Protein AF-A0AAJ1AGY3-F1 (afdb_monomer)

InterPro domains:
  IPR002071 Thermonuclease active site [PS01284] (48-58)
  IPR008613 Excalibur calcium-binding domain [PF05901] (146-179)
  IPR008613 Excalibur calcium-binding domain [SM00894] (144-179)
  IPR016071 Staphylococcal nuclease (SNase-like), OB-fold [PF00565] (8-103)
  IPR016071 Staphylococcal nuclease (SNase-like), OB-fold [PS50830] (1-103)
  IPR016071 Staphylococcal nuclease (SNase-like), OB-fold [SM00318] (2-103)
  IPR035437 SNase-like, OB-fold superfamily [G3DSA:2.40.50.90] (2-105)
  IPR035437 SNase-like, OB-fold superfamily [SSF50199] (4-110)

Mean predicted aligned error: 15.75 Å

Solvent-accessible surface area (backbone atoms only — not comparable to full-atom values): 11482 Å² total; per-residue (Å²): 132,88,78,87,78,91,79,58,74,42,62,45,47,45,42,53,40,44,78,90,41,82,55,10,60,58,29,53,47,55,52,40,75,73,47,64,98,54,86,67,49,72,49,73,76,50,67,48,101,85,73,30,39,26,20,47,40,29,46,98,83,44,52,49,53,56,48,36,22,44,51,18,35,31,44,73,32,70,96,64,52,86,63,71,66,51,56,56,38,40,49,53,12,48,77,67,35,26,55,47,40,60,45,95,77,66,78,55,42,72,54,51,72,72,66,50,67,69,84,68,75,77,79,78,75,77,81,90,76,88,82,80,90,77,81,90,90,71,99,77,78,71,69,97,69,77,50,55,90,73,50,92,43,37,67,58,34,44,47,39,38,71,77,57,61,41,61,77,31,26,83,87,68,83,83,58,27,30,55,93,62,54,58,71,79,127

Organism: NCBI:txid3123416

Sequence (186 aa):
MGGHKQIKVRLAEIDAPEKSQAFGQRSKQSLSDMIFGKSVRVEQRDVDRYGRVVGRVFIGGTDVNAEQVRQGMAWVYRQYLRDTTLLTVEKEAREARRGLWSDPHPVPPWEYRHGDRGKSVGVDAPLRLGREARDGESARQCGAKQYCSQMTSCEEARYYLTQCGISSLDRDGDGVPCEALCGARR

Radius of gyration: 24.18 Å; Cα contacts (8 Å, |Δi|>4): 223; chains: 1; bounding box: 60×34×71 Å

pLDDT: mean 83.85, std 18.52, range [38.16, 98.69]

Secondary structure (DSSP, 8-state):
--PPPP--EEETTEEPPPTTSTTHHHHHHHHHHHHTTS--EEEEEEE-TTSPEEEEEEETTEEHHHHHHHTTSSEE-GGG-S-THHHHHHHHHHHTT-GGGGSSSPPPHHHHHTT-----------------------TT---S--SGGG--SHHHHHHHHHTS--GGG-SSSSS---HHHH----

Nearest PDB structures (foldseek):
  6eek-assembly1_A  TM=9.044E-01  e=1.104E-08  Staphylococcus aureus
  3hej-assembly1_D  TM=8.984E-01  e=1.033E-08  Staphylococcus aureus
  5ekk-assembly1_A  TM=9.004E-01  e=4.399E-08  Staphylococcus aureus
  1f2z-assembly1_A  TM=8.729E-01  e=5.739E-07  Staphylococcus aureus
  5cv5-assembly2_B  TM=7.875E-01  e=7.958E-08  Staphylococcus aureus

Foldseek 3Di:
DDDDDDAAEDEFQKAFADCPFALNVVLVVLLCVVCPPHDKDWDFDDQDPVRHGYTFIDDPNDTSRLVCLLQVRIGGPVVRDPDCVSVVSNVNCLVVCGRQNVDPDRDHRVCVVVPCPPPPPPPPDDDDDDDDDDDDDDVPPADPDQELVVDDAQVRQLCCVPVVVNCVQPPVPPSRGPCVHRVDDD

Structure (mmCIF, N/CA/C/O backbone):
data_AF-A0AAJ1AGY3-F1
#
_entry.id   AF-A0AAJ1AGY3-F1
#
loop_
_atom_site.group_PDB
_atom_site.id
_atom_site.type_symbol
_atom_site.label_atom_id
_atom_site.label_alt_id
_atom_site.label_comp_id
_atom_site.label_asym_id
_atom_site.label_entity_id
_atom_site.label_seq_id
_atom_site.pdbx_PDB_ins_code
_atom_site.Cartn_x
_atom_site.Cartn_y
_atom_site.Cartn_z
_atom_site.occupancy
_atom_site.B_iso_or_equiv
_atom_site.auth_seq_id
_atom_site.auth_comp_id
_atom_site.auth_asym_id
_atom_site.auth_atom_id
_atom_site.pdbx_PDB_model_num
ATOM 1 N N . MET A 1 1 ? -24.723 9.371 27.977 1.00 45.19 1 MET A N 1
ATOM 2 C CA . MET A 1 1 ? -24.799 9.029 26.540 1.00 45.19 1 MET A CA 1
ATOM 3 C C . MET A 1 1 ? -23.381 9.023 25.990 1.00 45.19 1 MET A C 1
ATOM 5 O O . MET A 1 1 ? -22.761 10.077 25.957 1.00 45.19 1 MET A O 1
ATOM 9 N N . GLY A 1 2 ? -22.817 7.854 25.680 1.00 58.53 2 GLY A N 1
ATOM 10 C CA . GLY A 1 2 ? -21.476 7.771 25.093 1.00 58.53 2 GLY A CA 1
ATOM 11 C C . GLY A 1 2 ? -21.540 8.178 23.625 1.00 58.53 2 GLY A C 1
ATOM 12 O O . GLY A 1 2 ? -22.136 7.463 22.828 1.00 58.53 2 GLY A O 1
ATOM 13 N N . GLY A 1 3 ? -21.005 9.348 23.282 1.00 77.50 3 GLY A N 1
ATOM 14 C CA . GLY A 1 3 ? -20.999 9.834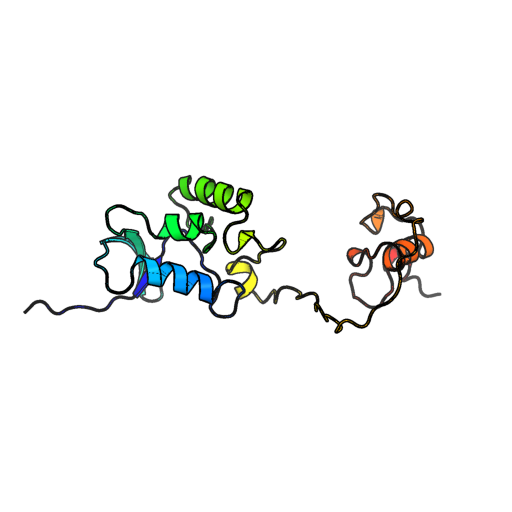 21.904 1.00 77.50 3 GLY A CA 1
ATOM 15 C C . GLY A 1 3 ? -20.116 8.969 21.004 1.00 77.50 3 GLY A C 1
ATOM 16 O O . GLY A 1 3 ? -19.025 8.556 21.397 1.00 77.50 3 GLY A O 1
ATOM 17 N N . HIS A 1 4 ? -20.569 8.715 19.779 1.00 85.56 4 HIS A N 1
ATOM 18 C CA . HIS A 1 4 ? -19.725 8.105 18.757 1.00 85.56 4 HIS A CA 1
ATOM 19 C C . HIS A 1 4 ? -18.730 9.145 18.240 1.00 85.56 4 HIS A C 1
ATOM 21 O O . HIS A 1 4 ? -19.119 10.219 17.782 1.00 85.56 4 HIS A O 1
ATOM 27 N N . LYS A 1 5 ? -17.436 8.825 18.303 1.00 91.50 5 LYS A N 1
ATOM 28 C CA . LYS A 1 5 ? -16.369 9.676 17.771 1.00 91.50 5 LYS A CA 1
ATOM 29 C C . LYS A 1 5 ? -15.902 9.128 16.430 1.00 91.50 5 LYS A C 1
ATOM 31 O O . LYS A 1 5 ? -15.450 7.989 16.348 1.00 91.50 5 LYS A O 1
ATOM 36 N N . GLN A 1 6 ? -15.953 9.958 15.393 1.00 93.88 6 GLN A N 1
ATOM 37 C CA . GLN A 1 6 ? -15.282 9.642 14.136 1.00 93.88 6 GLN A CA 1
ATOM 38 C C . GLN A 1 6 ? -13.772 9.835 14.294 1.00 93.88 6 GLN A C 1
ATOM 40 O O . GLN A 1 6 ? -13.311 10.861 14.798 1.00 93.88 6 GLN A O 1
ATOM 45 N N . ILE A 1 7 ? -13.002 8.847 13.848 1.00 94.81 7 ILE A N 1
ATOM 46 C CA . ILE A 1 7 ? -11.540 8.896 13.814 1.00 94.81 7 ILE A CA 1
ATOM 47 C C . ILE A 1 7 ? -11.045 8.540 12.415 1.00 94.81 7 ILE A C 1
ATOM 49 O O . ILE A 1 7 ? -11.683 7.776 11.692 1.00 94.81 7 ILE A O 1
ATOM 53 N N . LYS A 1 8 ? -9.889 9.087 12.034 1.00 96.81 8 LYS A N 1
ATOM 54 C CA . LYS A 1 8 ? -9.180 8.702 10.810 1.00 96.81 8 LYS A CA 1
ATOM 55 C C . LYS A 1 8 ? -8.073 7.721 11.171 1.00 96.81 8 LYS A C 1
ATOM 57 O O . LYS A 1 8 ? -7.266 8.012 12.054 1.00 96.81 8 LYS A O 1
ATOM 62 N N . VAL A 1 9 ? -8.029 6.596 10.464 1.00 97.62 9 VAL A N 1
ATOM 63 C CA . VAL A 1 9 ? -7.035 5.538 10.669 1.00 97.62 9 VAL A CA 1
ATOM 64 C C . VAL A 1 9 ? -6.173 5.402 9.414 1.00 97.62 9 VAL A C 1
ATOM 66 O O . VAL A 1 9 ? -6.698 5.270 8.311 1.00 97.62 9 VAL A O 1
ATOM 69 N N . ARG A 1 10 ? -4.851 5.442 9.581 1.00 97.56 10 ARG A N 1
ATOM 70 C CA . ARG A 1 10 ? -3.857 5.053 8.579 1.00 97.56 10 ARG A CA 1
ATOM 71 C C . ARG A 1 10 ? -3.463 3.603 8.844 1.00 97.56 10 ARG A C 1
ATOM 73 O O . ARG A 1 10 ? -3.084 3.260 9.963 1.00 97.56 10 ARG A O 1
ATOM 80 N N . LEU A 1 11 ? -3.532 2.771 7.811 1.00 97.81 11 LEU A N 1
ATOM 81 C CA . LEU A 1 11 ? -3.089 1.384 7.904 1.00 97.81 11 LEU A CA 1
ATOM 82 C C . LEU A 1 11 ? -1.573 1.357 8.146 1.00 97.81 11 LEU A C 1
ATOM 84 O O . LEU A 1 11 ? -0.800 1.957 7.401 1.00 97.81 11 LEU A O 1
ATOM 88 N N . ALA A 1 12 ? -1.163 0.731 9.245 1.00 97.56 12 ALA A N 1
ATOM 89 C CA . ALA A 1 12 ? 0.234 0.558 9.608 1.00 97.56 12 ALA A CA 1
ATOM 90 C C . ALA A 1 12 ? 0.967 -0.349 8.607 1.00 97.56 12 ALA A C 1
ATOM 92 O O . ALA A 1 12 ? 0.369 -1.267 8.047 1.00 97.56 12 ALA A O 1
ATOM 93 N N . GLU A 1 13 ? 2.270 -0.103 8.440 1.00 97.00 13 GLU A N 1
ATOM 94 C CA . GLU A 1 13 ? 3.233 -0.982 7.746 1.00 97.00 13 GLU A CA 1
ATOM 95 C C . GLU A 1 13 ? 2.994 -1.215 6.249 1.00 97.00 13 GLU A C 1
ATOM 97 O O . GLU A 1 13 ? 3.781 -1.907 5.606 1.00 97.00 13 GLU A O 1
ATOM 102 N N . ILE A 1 14 ? 1.963 -0.603 5.670 1.00 97.94 14 ILE A N 1
ATOM 103 C CA . ILE A 1 14 ? 1.660 -0.687 4.244 1.00 97.94 14 ILE A CA 1
ATOM 104 C C . ILE A 1 14 ? 1.511 0.708 3.644 1.00 97.94 14 ILE A C 1
ATOM 106 O O . ILE A 1 14 ? 1.195 1.677 4.341 1.00 97.94 14 ILE A O 1
ATOM 110 N N . ASP A 1 15 ? 1.730 0.801 2.341 1.00 97.38 15 ASP A N 1
ATOM 111 C CA . ASP A 1 15 ? 1.556 2.022 1.566 1.00 97.38 15 ASP A CA 1
ATOM 112 C C . ASP A 1 15 ? 0.748 1.694 0.309 1.00 97.38 15 ASP A C 1
ATOM 114 O O . ASP A 1 15 ? 1.162 0.900 -0.537 1.00 97.38 15 ASP A O 1
ATOM 118 N N . ALA A 1 16 ? -0.460 2.244 0.228 1.00 97.44 16 ALA A N 1
ATOM 119 C CA . ALA A 1 16 ? -1.353 2.025 -0.902 1.00 97.44 16 ALA A CA 1
ATOM 120 C C . ALA A 1 16 ? -1.047 3.031 -2.021 1.00 97.44 16 ALA A C 1
ATOM 122 O O . ALA A 1 16 ? -0.636 4.152 -1.715 1.00 97.44 16 ALA A O 1
ATOM 123 N N . PRO A 1 17 ? -1.278 2.677 -3.299 1.00 97.12 17 PRO A N 1
ATOM 124 C CA . PRO A 1 17 ? -1.152 3.630 -4.391 1.00 97.12 17 PRO A CA 1
ATOM 125 C C . PRO A 1 17 ? -2.009 4.878 -4.166 1.00 97.12 17 PRO A C 1
ATOM 127 O O . PRO A 1 17 ? -3.146 4.795 -3.690 1.00 97.12 17 PRO A O 1
ATOM 130 N N . GLU A 1 18 ? -1.467 6.037 -4.532 1.00 94.69 18 GLU A N 1
ATOM 131 C CA . GLU A 1 18 ? -2.178 7.309 -4.429 1.00 94.69 18 GLU A CA 1
ATOM 132 C C . GLU A 1 18 ? -3.442 7.306 -5.298 1.00 94.69 18 GLU A C 1
ATOM 134 O O . GLU A 1 18 ? -3.550 6.579 -6.284 1.00 94.69 18 GLU A O 1
ATOM 139 N N . LYS A 1 19 ? -4.418 8.162 -4.975 1.00 90.69 19 LYS A N 1
ATOM 140 C CA . LYS A 1 19 ? -5.725 8.191 -5.666 1.00 90.69 19 LYS A CA 1
ATOM 141 C C . LYS A 1 19 ? -5.603 8.290 -7.198 1.00 90.69 19 LYS A C 1
ATOM 143 O O . LYS A 1 19 ? -6.428 7.709 -7.906 1.00 90.69 19 LYS A O 1
ATOM 148 N N . SER A 1 20 ? -4.621 9.056 -7.672 1.00 90.50 20 SER A N 1
ATOM 149 C CA . SER A 1 20 ? -4.304 9.307 -9.084 1.00 90.50 20 SER A CA 1
ATOM 150 C C . SER A 1 20 ? -3.227 8.380 -9.656 1.00 90.50 20 SER A C 1
ATOM 152 O O . SER A 1 20 ? -2.917 8.470 -10.840 1.00 90.50 20 SER A O 1
ATOM 154 N N . GLN A 1 21 ? -2.641 7.510 -8.836 1.00 92.06 21 GLN A N 1
ATOM 155 C CA . GLN A 1 21 ? -1.678 6.507 -9.267 1.00 92.06 21 GLN A CA 1
ATOM 156 C C . GLN A 1 21 ? -2.412 5.292 -9.843 1.00 92.06 21 GLN A C 1
ATOM 158 O O . GLN A 1 21 ? -3.560 5.000 -9.483 1.00 92.06 21 GLN A O 1
ATOM 163 N N . ALA A 1 22 ? -1.734 4.550 -10.722 1.00 90.88 22 ALA A N 1
ATOM 164 C CA . ALA A 1 22 ? -2.199 3.238 -11.152 1.00 90.88 22 ALA A CA 1
ATOM 165 C C . ALA A 1 22 ? -2.575 2.382 -9.928 1.00 90.88 22 ALA A C 1
ATOM 167 O O . ALA A 1 22 ? -1.909 2.419 -8.896 1.00 90.88 22 ALA A O 1
ATOM 168 N N . PHE A 1 23 ? -3.682 1.643 -10.034 1.00 96.06 23 PHE A N 1
ATOM 169 C CA . PHE A 1 23 ? -4.278 0.861 -8.943 1.00 96.06 23 PHE A CA 1
ATOM 170 C C . PHE A 1 23 ? -4.802 1.646 -7.726 1.00 96.06 23 PHE A C 1
ATOM 172 O O . PHE A 1 23 ? -5.415 1.025 -6.861 1.00 96.06 23 PHE A O 1
ATOM 179 N N . GLY A 1 24 ? -4.715 2.981 -7.676 1.00 96.44 24 GLY A N 1
ATOM 180 C CA . GLY A 1 24 ? -5.244 3.783 -6.561 1.00 96.44 24 GLY A CA 1
ATOM 181 C C . GLY A 1 24 ? -6.735 3.566 -6.294 1.00 96.44 24 GLY A C 1
ATOM 182 O O . GLY A 1 24 ? -7.148 3.279 -5.169 1.00 96.44 24 GLY A O 1
ATOM 183 N N . GLN A 1 25 ? -7.566 3.618 -7.344 1.00 96.94 25 GLN A N 1
ATOM 184 C CA . GLN A 1 25 ? -9.004 3.341 -7.205 1.00 96.94 25 GLN A CA 1
ATOM 185 C C . GLN A 1 25 ? -9.290 1.879 -6.843 1.00 96.94 25 GLN A C 1
ATOM 187 O O . GLN A 1 25 ? -10.143 1.619 -5.998 1.00 96.94 25 GLN A O 1
ATOM 192 N N . ARG A 1 26 ? -8.559 0.926 -7.435 1.00 97.50 26 ARG A N 1
ATOM 193 C CA . ARG A 1 26 ? -8.736 -0.510 -7.154 1.00 97.50 26 ARG A CA 1
ATOM 194 C C . ARG A 1 26 ? -8.356 -0.854 -5.716 1.00 97.50 26 ARG A C 1
ATOM 196 O O . ARG A 1 26 ? -9.077 -1.603 -5.068 1.00 97.50 26 ARG A O 1
ATOM 203 N N . SER A 1 27 ? -7.289 -0.249 -5.198 1.00 98.19 27 SER A N 1
ATOM 204 C CA . SER A 1 27 ? -6.854 -0.418 -3.812 1.00 98.19 27 SER A CA 1
ATOM 205 C C . SER A 1 27 ? -7.899 0.086 -2.821 1.00 98.19 27 SER A C 1
ATOM 207 O O . SER A 1 27 ? -8.234 -0.610 -1.860 1.00 98.19 27 SER A O 1
ATOM 209 N N . LYS A 1 28 ? -8.484 1.259 -3.100 1.00 97.69 28 LYS A N 1
ATOM 210 C CA . LYS A 1 28 ? -9.609 1.795 -2.327 1.00 97.69 28 LYS A CA 1
ATOM 211 C C . LYS A 1 28 ? -10.826 0.870 -2.382 1.00 97.69 28 LYS A C 1
ATOM 213 O O . LYS A 1 28 ? -11.440 0.637 -1.343 1.00 97.69 28 LYS A O 1
ATOM 218 N N . GLN A 1 29 ? -11.184 0.381 -3.570 1.00 98.12 29 GLN A N 1
ATOM 219 C CA . GLN A 1 29 ? -12.338 -0.499 -3.752 1.00 98.12 29 GLN A CA 1
ATOM 220 C C . GLN A 1 29 ? -12.167 -1.799 -2.961 1.00 98.12 29 GLN A C 1
ATOM 222 O O . GLN A 1 29 ? -13.038 -2.126 -2.167 1.00 98.12 29 GLN A O 1
ATOM 227 N N . SER A 1 30 ? -11.004 -2.446 -3.077 1.00 98.44 30 SER A N 1
ATOM 228 C CA . SER A 1 30 ? -10.641 -3.642 -2.305 1.00 98.44 30 SER A CA 1
ATOM 229 C C . SER A 1 30 ? -10.837 -3.443 -0.800 1.00 98.44 30 SER A C 1
ATOM 231 O O . SER A 1 30 ? -11.516 -4.230 -0.139 1.00 98.44 30 SER A O 1
ATOM 233 N N . LEU A 1 31 ? -10.320 -2.337 -0.251 1.00 98.44 31 LEU A N 1
ATOM 234 C CA . LEU A 1 31 ? -10.506 -2.022 1.163 1.00 98.44 31 LEU A CA 1
ATOM 235 C C . LEU A 1 31 ? -11.990 -1.817 1.502 1.00 98.44 31 LEU A C 1
ATOM 237 O O . LEU A 1 31 ? -12.476 -2.330 2.508 1.00 98.44 31 LEU A O 1
ATOM 241 N N . SER A 1 32 ? -12.718 -1.080 0.663 1.00 98.06 32 SER A N 1
ATOM 242 C CA . SER A 1 32 ? -14.145 -0.821 0.856 1.00 98.06 32 SER A CA 1
ATOM 243 C C . SER A 1 32 ? -14.959 -2.116 0.870 1.00 98.06 32 SER A C 1
ATOM 245 O O . SER A 1 32 ? -15.742 -2.325 1.791 1.00 98.06 32 SER A O 1
ATOM 247 N N . ASP A 1 33 ? -14.741 -3.016 -0.085 1.00 97.88 33 ASP A N 1
ATOM 248 C CA . ASP A 1 33 ? -15.462 -4.292 -0.181 1.00 97.88 33 ASP A CA 1
ATOM 249 C C . ASP A 1 33 ? -15.226 -5.169 1.059 1.00 97.88 33 ASP A C 1
ATOM 251 O O . ASP A 1 33 ? -16.130 -5.848 1.570 1.00 97.88 33 ASP A O 1
ATOM 255 N N . MET A 1 34 ? -14.010 -5.104 1.607 1.00 97.44 34 MET A N 1
ATOM 256 C CA . MET A 1 34 ? -13.659 -5.838 2.813 1.00 97.44 34 MET A CA 1
ATOM 257 C C . MET A 1 34 ? -14.332 -5.296 4.068 1.00 97.44 34 MET A C 1
ATOM 259 O O . MET A 1 34 ? -14.839 -6.107 4.843 1.00 97.44 34 MET A O 1
ATOM 263 N N . ILE A 1 35 ? -14.348 -3.977 4.298 1.00 98.06 35 ILE A N 1
ATOM 264 C CA . ILE A 1 35 ? -14.676 -3.428 5.630 1.00 98.06 35 ILE A CA 1
ATOM 265 C C . ILE A 1 35 ? -15.750 -2.335 5.668 1.00 98.06 35 ILE A C 1
ATOM 267 O O . ILE A 1 35 ? -16.159 -1.937 6.760 1.00 98.06 35 ILE A O 1
ATOM 271 N N . PHE A 1 36 ? -16.234 -1.835 4.531 1.00 97.50 36 PHE A N 1
ATOM 272 C CA . PHE A 1 36 ? -17.247 -0.779 4.528 1.00 97.50 36 PHE A CA 1
ATOM 273 C C . PHE A 1 36 ? -18.556 -1.264 5.160 1.00 97.50 36 PHE A C 1
ATOM 275 O O . PHE A 1 36 ? -19.067 -2.331 4.825 1.00 97.50 36 PHE A O 1
ATOM 282 N N . GLY A 1 37 ? -19.090 -0.477 6.100 1.00 96.38 37 GLY A N 1
ATOM 283 C CA . GLY A 1 37 ? -20.314 -0.813 6.834 1.00 96.38 37 GLY A CA 1
ATOM 284 C C . GLY A 1 37 ? -20.170 -1.967 7.834 1.00 96.38 37 GLY A C 1
ATOM 285 O O . GLY A 1 37 ? -21.178 -2.420 8.368 1.00 96.38 37 GLY A O 1
ATOM 286 N N . LYS A 1 38 ? -18.948 -2.448 8.100 1.00 96.88 38 LYS A N 1
ATOM 287 C CA . LYS A 1 38 ? -18.693 -3.578 9.004 1.00 96.88 38 LYS A CA 1
ATOM 288 C C . LYS A 1 38 ? -17.998 -3.126 10.288 1.00 96.88 38 LYS A C 1
ATOM 290 O O . LYS A 1 38 ? -17.247 -2.151 10.306 1.00 96.88 38 LYS A O 1
ATOM 295 N N . SER A 1 39 ? -18.220 -3.876 11.363 1.00 96.75 39 SER A N 1
ATOM 296 C CA . SER A 1 39 ? -17.509 -3.685 12.628 1.00 96.75 39 SER A CA 1
ATOM 297 C C . SER A 1 39 ? -16.090 -4.235 12.521 1.00 96.75 39 SER A C 1
ATOM 299 O O . SER A 1 39 ? -15.892 -5.416 12.234 1.00 96.75 39 SER A O 1
ATOM 301 N N . VAL A 1 40 ? -15.104 -3.380 12.781 1.00 97.81 40 VAL A N 1
ATOM 302 C CA . VAL A 1 40 ? -13.681 -3.729 12.743 1.00 97.81 40 VAL A CA 1
ATOM 303 C C . VAL A 1 40 ? -13.019 -3.461 14.086 1.00 97.81 40 VAL A C 1
ATOM 305 O O . VAL A 1 40 ? -13.441 -2.589 14.846 1.00 97.81 40 VAL A O 1
ATOM 308 N N . ARG A 1 41 ? -11.941 -4.191 14.362 1.00 97.94 41 ARG A N 1
ATOM 309 C CA . ARG A 1 41 ? -11.053 -3.950 15.498 1.00 97.94 41 ARG A CA 1
ATOM 310 C C . ARG A 1 41 ? -9.799 -3.248 14.997 1.00 97.94 41 ARG A C 1
ATOM 312 O O . ARG A 1 41 ? -9.155 -3.731 14.072 1.00 97.94 41 ARG A O 1
ATOM 319 N N . VAL A 1 42 ? -9.450 -2.122 15.609 1.00 97.69 42 VAL A N 1
ATOM 320 C CA . VAL A 1 42 ? -8.226 -1.379 15.285 1.00 97.69 42 VAL A CA 1
ATOM 321 C C . VAL A 1 42 ? -7.219 -1.590 16.406 1.00 97.69 42 VAL A C 1
ATOM 323 O O . VAL A 1 42 ? -7.461 -1.198 17.544 1.00 97.69 42 VAL A O 1
ATOM 326 N N . GLU A 1 43 ? -6.081 -2.193 16.086 1.00 96.56 43 GLU A N 1
ATOM 327 C CA . GLU A 1 43 ? -4.916 -2.215 16.964 1.00 96.56 43 GLU A CA 1
ATOM 328 C C . GLU A 1 43 ? -4.076 -0.970 16.707 1.00 96.56 43 GLU A C 1
ATOM 330 O O . GLU A 1 43 ? -3.295 -0.907 15.751 1.00 96.56 43 GLU A O 1
ATOM 335 N N . GLN A 1 44 ? -4.255 0.037 17.556 1.00 96.56 44 GLN A N 1
ATOM 336 C CA .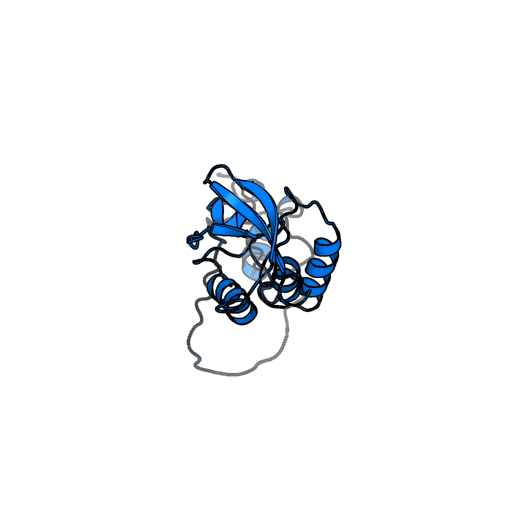 GLN A 1 44 ? -3.461 1.253 17.498 1.00 96.56 44 GLN A CA 1
ATOM 337 C C . GLN A 1 44 ? -1.992 0.956 17.820 1.00 96.56 44 GLN A C 1
ATOM 339 O O . GLN A 1 44 ? -1.668 0.316 18.818 1.00 96.56 44 GLN A O 1
ATOM 344 N N . ARG A 1 45 ? -1.102 1.450 16.961 1.00 94.69 45 ARG A N 1
ATOM 345 C CA . ARG A 1 45 ? 0.354 1.363 17.113 1.00 94.69 45 ARG A CA 1
ATOM 346 C C . ARG A 1 45 ? 0.980 2.720 17.395 1.00 94.69 45 ARG A C 1
ATOM 348 O O . ARG A 1 45 ? 1.991 2.771 18.086 1.00 94.69 45 ARG A O 1
ATOM 355 N N . ASP A 1 46 ? 0.397 3.779 16.839 1.00 95.06 46 ASP A N 1
ATOM 356 C CA . ASP A 1 46 ? 0.886 5.147 16.981 1.00 95.06 46 ASP A CA 1
ATOM 357 C C . ASP A 1 46 ? -0.221 6.173 16.665 1.00 95.06 46 ASP A C 1
ATOM 359 O O . ASP A 1 46 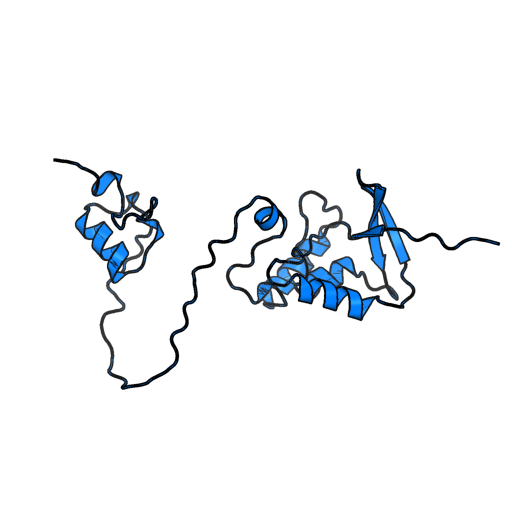? -1.340 5.815 16.270 1.00 95.06 46 ASP A O 1
ATOM 363 N N . VAL A 1 47 ? 0.099 7.456 16.805 1.00 96.25 47 VAL A N 1
ATOM 364 C CA . VAL A 1 47 ? -0.642 8.586 16.238 1.00 96.25 47 VAL A CA 1
ATOM 365 C C . VAL A 1 47 ? 0.340 9.418 15.425 1.00 96.25 47 VAL A C 1
ATOM 367 O O . VAL A 1 47 ? 1.352 9.875 15.944 1.00 96.25 47 VAL A O 1
ATOM 370 N N . ASP A 1 48 ? 0.055 9.624 14.141 1.00 93.88 48 ASP A N 1
ATOM 371 C CA . ASP A 1 48 ? 0.954 10.421 13.310 1.00 93.88 48 ASP A CA 1
ATOM 372 C C . ASP A 1 48 ? 0.852 11.926 13.612 1.00 93.88 48 ASP A C 1
ATOM 374 O O . ASP A 1 48 ? -0.073 12.404 14.271 1.00 93.88 48 ASP A O 1
ATOM 378 N N . ARG A 1 49 ? 1.790 12.708 13.064 1.00 94.38 49 ARG A N 1
ATOM 379 C CA . ARG A 1 49 ? 1.828 14.173 13.229 1.00 94.38 49 ARG A CA 1
ATOM 380 C C . ARG A 1 49 ? 0.568 14.907 12.748 1.00 94.38 49 ARG A C 1
ATOM 382 O O . ARG A 1 49 ? 0.401 16.082 13.050 1.00 94.38 49 ARG A O 1
ATOM 389 N N . TYR A 1 50 ? -0.282 14.247 11.961 1.00 93.06 50 TYR A N 1
ATOM 390 C CA . TYR A 1 50 ? -1.541 14.790 11.454 1.00 93.06 50 TYR A CA 1
ATOM 391 C C . TYR A 1 50 ? -2.739 14.397 12.334 1.00 93.06 50 TYR A C 1
ATOM 393 O O . TYR A 1 50 ? -3.884 14.661 11.966 1.00 93.06 50 TYR A O 1
ATOM 401 N N . GLY A 1 51 ? -2.496 13.742 13.473 1.00 94.00 51 GLY A N 1
ATOM 402 C CA . GLY A 1 51 ? -3.523 13.304 14.412 1.00 94.00 51 GLY A CA 1
ATOM 403 C C . GLY A 1 51 ? -4.298 12.065 13.958 1.00 94.00 51 GLY A C 1
ATOM 404 O O . GLY A 1 51 ? -5.368 11.787 14.502 1.00 94.00 51 GLY A O 1
ATOM 405 N N . ARG A 1 52 ? -3.810 11.319 12.956 1.00 97.44 52 ARG A N 1
ATOM 406 C CA . ARG A 1 52 ? -4.442 10.061 12.527 1.00 97.44 52 ARG A CA 1
ATOM 407 C C . ARG A 1 52 ? -3.921 8.917 13.377 1.00 97.44 52 ARG A C 1
ATOM 409 O O . ARG A 1 52 ? -2.719 8.801 13.605 1.00 97.44 52 ARG A O 1
ATOM 416 N N . VAL A 1 53 ? -4.819 8.024 13.771 1.00 97.69 53 VAL A N 1
ATOM 417 C CA . VAL A 1 53 ? -4.428 6.753 14.384 1.00 97.69 53 VAL A CA 1
ATOM 418 C C . VAL A 1 53 ? -3.673 5.937 13.339 1.00 97.69 53 VAL A C 1
ATOM 420 O O . VAL A 1 53 ? -4.172 5.760 12.233 1.00 97.69 53 VAL A O 1
ATOM 423 N N . VAL A 1 54 ? -2.491 5.426 13.669 1.00 97.81 54 VAL A N 1
ATOM 424 C CA . VAL A 1 54 ? -1.764 4.465 12.830 1.00 97.81 54 VAL A CA 1
ATOM 425 C C . VAL A 1 54 ? -1.948 3.089 13.448 1.00 97.81 54 VAL A C 1
ATOM 427 O O . VAL A 1 54 ? -1.632 2.899 14.623 1.00 97.81 54 VAL A O 1
ATOM 430 N N . GLY A 1 55 ? -2.474 2.126 12.694 1.00 97.25 55 GLY A N 1
ATOM 431 C CA . GLY A 1 55 ? -2.800 0.824 13.274 1.00 97.25 55 GLY A CA 1
ATOM 432 C C . GLY A 1 55 ? -3.058 -0.294 12.276 1.00 97.25 55 GLY A C 1
ATOM 433 O O . GLY A 1 55 ? -3.185 -0.069 11.070 1.00 97.25 55 GLY A O 1
ATOM 434 N N . ARG A 1 56 ? -3.137 -1.514 12.807 1.00 97.38 56 ARG A N 1
ATOM 435 C CA . ARG A 1 56 ? -3.620 -2.680 12.062 1.00 97.38 56 ARG A CA 1
ATOM 436 C C . ARG A 1 56 ? -5.118 -2.822 12.238 1.00 97.38 56 ARG A C 1
ATOM 438 O O . ARG A 1 56 ? -5.630 -2.665 13.346 1.00 97.38 56 ARG A O 1
ATOM 445 N N . VAL A 1 57 ? -5.814 -3.091 11.144 1.00 98.19 57 VAL A N 1
ATOM 446 C CA . VAL A 1 57 ? -7.267 -3.250 11.145 1.00 98.19 57 VAL A CA 1
ATOM 447 C C . VAL A 1 57 ? -7.596 -4.721 10.965 1.00 98.19 57 VAL A C 1
ATOM 449 O O . VAL A 1 57 ? -7.049 -5.381 10.089 1.00 98.19 57 VAL A O 1
ATOM 452 N N . PHE A 1 58 ? -8.509 -5.222 11.789 1.00 98.31 58 PHE A N 1
ATOM 453 C CA . PHE A 1 58 ? -8.959 -6.603 11.757 1.00 98.31 58 PHE A CA 1
ATOM 454 C C . PHE A 1 58 ? -10.467 -6.686 11.576 1.00 98.31 58 PHE A C 1
ATOM 456 O O . PHE A 1 58 ? -11.221 -5.960 12.230 1.00 98.31 58 PHE A O 1
ATOM 463 N N . ILE A 1 59 ? -10.906 -7.635 10.756 1.00 97.50 59 ILE A N 1
ATOM 464 C CA . ILE A 1 59 ? -12.314 -8.001 10.607 1.00 97.50 59 ILE A CA 1
ATOM 465 C C . ILE A 1 59 ? -12.468 -9.512 10.744 1.00 97.50 59 ILE A C 1
ATOM 467 O O . ILE A 1 59 ? -11.833 -10.264 10.020 1.00 97.50 59 ILE A O 1
ATOM 471 N N . GLY A 1 60 ? -13.260 -9.975 11.717 1.00 93.00 60 GLY A N 1
ATOM 472 C CA . GLY A 1 60 ? -13.472 -11.416 11.930 1.00 93.00 60 GLY A CA 1
ATOM 473 C C . GLY A 1 60 ? -12.187 -12.236 12.139 1.00 93.00 60 GLY A C 1
ATOM 474 O O . GLY A 1 60 ? -12.169 -13.417 11.825 1.00 93.00 60 GLY A O 1
ATOM 475 N N . GLY A 1 61 ? -11.102 -11.614 12.620 1.00 93.81 61 GLY A N 1
ATOM 476 C CA . GLY A 1 61 ? -9.779 -12.242 12.761 1.00 93.81 61 GLY A CA 1
ATOM 477 C C . GLY A 1 61 ? -8.845 -12.060 11.557 1.00 93.81 61 GLY A C 1
ATOM 478 O O . GLY A 1 61 ? -7.640 -12.233 11.704 1.00 93.81 61 GLY A O 1
ATOM 479 N N . THR A 1 62 ? -9.356 -11.631 10.403 1.00 96.81 62 THR A N 1
ATOM 480 C CA . THR A 1 62 ? -8.549 -11.316 9.218 1.00 96.81 62 THR A CA 1
ATOM 481 C C . THR A 1 62 ? -7.823 -9.988 9.391 1.00 96.81 62 THR A C 1
ATOM 483 O O . THR A 1 62 ? -8.462 -8.969 9.652 1.00 96.81 62 THR A O 1
ATOM 486 N N . ASP A 1 63 ? -6.502 -9.989 9.206 1.00 97.94 63 ASP A N 1
ATOM 487 C CA . ASP A 1 63 ? -5.685 -8.777 9.102 1.00 97.94 63 ASP A CA 1
ATOM 488 C C . ASP A 1 63 ? -5.903 -8.110 7.737 1.00 97.94 63 ASP A C 1
ATOM 490 O O . ASP A 1 63 ? -5.478 -8.615 6.695 1.00 97.94 63 ASP A O 1
ATOM 494 N N . VAL A 1 64 ? -6.576 -6.962 7.751 1.00 98.56 64 VAL A N 1
ATOM 495 C CA . VAL A 1 64 ? -6.944 -6.198 6.554 1.00 98.56 64 VAL A CA 1
ATOM 496 C C . VAL A 1 64 ? -5.714 -5.570 5.898 1.00 98.56 64 VAL A C 1
ATOM 498 O O . VAL A 1 64 ? -5.672 -5.440 4.675 1.00 98.56 64 VAL A O 1
ATOM 501 N N . ASN A 1 65 ? -4.692 -5.205 6.679 1.00 98.38 65 ASN A N 1
ATOM 502 C CA . ASN A 1 65 ? -3.454 -4.650 6.139 1.00 98.38 65 ASN A CA 1
ATOM 503 C C . ASN A 1 65 ? -2.721 -5.729 5.332 1.00 98.38 65 ASN A C 1
ATOM 505 O O . ASN A 1 65 ? -2.330 -5.493 4.188 1.00 98.38 65 ASN A O 1
ATOM 509 N N . ALA A 1 66 ? -2.590 -6.927 5.908 1.00 98.25 66 ALA A N 1
ATOM 510 C CA . ALA A 1 66 ? -1.988 -8.068 5.228 1.00 98.25 66 ALA A CA 1
ATOM 511 C C . ALA A 1 66 ? -2.802 -8.497 4.000 1.00 98.25 66 ALA A C 1
ATOM 513 O O . ALA A 1 66 ? -2.221 -8.832 2.971 1.00 98.25 66 ALA A O 1
ATOM 514 N N . GLU A 1 67 ? -4.134 -8.452 4.072 1.00 98.56 67 GLU A N 1
ATOM 515 C CA . GLU A 1 67 ? -5.003 -8.788 2.940 1.00 98.56 67 GLU A CA 1
ATOM 516 C C . GLU A 1 67 ? -4.849 -7.801 1.771 1.00 98.56 67 GLU A C 1
ATOM 518 O O . GLU A 1 67 ? -4.720 -8.231 0.626 1.00 98.56 67 GLU A O 1
ATOM 523 N N . GLN A 1 68 ? -4.730 -6.494 2.036 1.00 98.69 68 GLN A N 1
ATOM 524 C CA . GLN A 1 68 ? -4.408 -5.515 0.988 1.00 98.69 68 GLN A CA 1
ATOM 525 C C . GLN A 1 68 ? -3.077 -5.838 0.288 1.00 98.69 68 GLN A C 1
ATOM 527 O O . GLN A 1 68 ? -2.985 -5.721 -0.933 1.00 98.69 68 GLN A O 1
ATOM 532 N N . VAL A 1 69 ? -2.049 -6.270 1.025 1.00 98.56 69 VAL A N 1
ATOM 533 C CA . VAL A 1 69 ? -0.765 -6.689 0.429 1.00 98.56 69 VAL A CA 1
ATOM 534 C C . VAL A 1 69 ? -0.932 -7.988 -0.364 1.00 98.56 69 VAL A C 1
ATOM 536 O O . VAL A 1 69 ? -0.485 -8.072 -1.507 1.00 98.56 69 VAL A O 1
ATOM 539 N N . ARG A 1 70 ? -1.637 -8.978 0.198 1.00 98.62 70 ARG A N 1
ATOM 540 C CA . ARG A 1 70 ? -1.891 -10.296 -0.412 1.00 98.62 70 ARG A CA 1
ATOM 541 C C . ARG A 1 70 ? -2.600 -10.196 -1.760 1.00 98.62 70 ARG A C 1
ATOM 543 O O . ARG A 1 70 ? -2.290 -10.966 -2.672 1.00 98.62 70 ARG A O 1
ATOM 550 N N . GLN A 1 71 ? -3.530 -9.249 -1.888 1.00 98.44 71 GLN A N 1
ATOM 551 C CA . GLN A 1 71 ? -4.261 -8.967 -3.126 1.00 98.44 71 GLN A CA 1
ATOM 552 C C . GLN A 1 71 ? -3.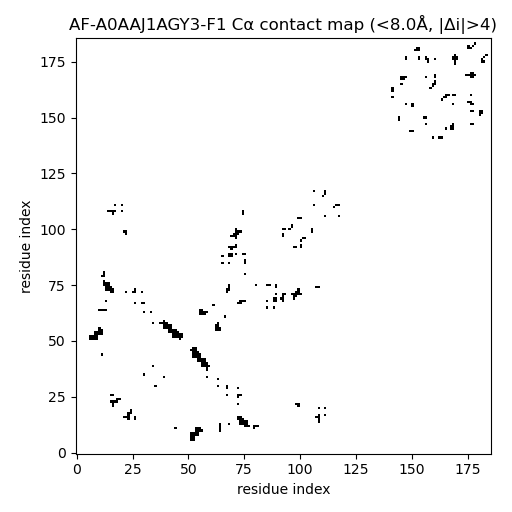474 -8.092 -4.116 1.00 98.44 71 GLN A C 1
ATOM 554 O O . GLN A 1 71 ? -3.950 -7.839 -5.223 1.00 98.44 71 GLN A O 1
ATOM 559 N N . GLY A 1 72 ? -2.279 -7.621 -3.747 1.00 98.25 72 GLY A N 1
ATOM 560 C CA . GLY A 1 72 ? -1.494 -6.691 -4.557 1.00 98.25 72 GLY A CA 1
ATOM 561 C C . GLY A 1 72 ? -2.130 -5.305 -4.647 1.00 98.25 72 GLY A C 1
ATOM 562 O O . GLY A 1 72 ? -2.099 -4.674 -5.697 1.00 98.25 72 GLY A O 1
ATOM 563 N N . MET A 1 73 ? -2.764 -4.835 -3.575 1.00 98.56 73 MET A N 1
ATOM 564 C CA . MET A 1 73 ? -3.397 -3.513 -3.492 1.00 98.56 73 MET A CA 1
ATOM 565 C C . MET A 1 73 ? -2.583 -2.511 -2.667 1.00 98.56 73 MET A C 1
ATOM 567 O O . MET A 1 73 ? -2.936 -1.333 -2.607 1.00 98.56 73 MET A O 1
ATOM 571 N N . ALA A 1 74 ? -1.499 -2.947 -2.033 1.00 98.38 74 ALA A N 1
ATOM 572 C CA . ALA A 1 74 ? -0.582 -2.091 -1.295 1.00 98.38 74 ALA A CA 1
ATOM 573 C C . ALA A 1 74 ? 0.837 -2.671 -1.304 1.00 98.38 74 ALA A C 1
ATOM 575 O O . ALA A 1 74 ? 1.026 -3.880 -1.439 1.00 98.38 74 ALA A O 1
ATOM 576 N N . TRP A 1 75 ? 1.813 -1.789 -1.127 1.00 98.25 75 TRP A N 1
ATOM 577 C CA . TRP A 1 75 ? 3.215 -2.123 -0.906 1.00 98.25 75 TRP A CA 1
ATOM 578 C C . TRP A 1 75 ? 3.495 -2.293 0.580 1.00 98.25 75 TRP A C 1
ATOM 580 O O . TRP A 1 75 ? 2.860 -1.644 1.414 1.00 98.25 75 TRP A O 1
ATOM 590 N N . VAL A 1 76 ? 4.494 -3.106 0.920 1.00 97.94 76 VAL A N 1
ATOM 591 C CA . VAL A 1 76 ? 5.004 -3.145 2.295 1.00 97.94 76 VAL A CA 1
ATOM 592 C C . VAL A 1 76 ? 5.888 -1.932 2.537 1.00 97.94 76 VAL A C 1
ATOM 594 O O . VAL A 1 76 ? 6.882 -1.712 1.841 1.00 97.94 76 VAL A O 1
ATOM 597 N N . TYR A 1 77 ? 5.558 -1.149 3.561 1.00 95.19 77 TYR A N 1
ATOM 598 C CA . TYR A 1 77 ? 6.304 0.053 3.891 1.00 95.19 77 TYR A CA 1
ATOM 599 C C . TYR A 1 77 ? 7.487 -0.276 4.807 1.00 95.19 77 TYR A C 1
ATOM 601 O O . TYR A 1 77 ? 7.427 -0.119 6.027 1.00 95.19 77 TYR A O 1
ATOM 609 N N . ARG A 1 78 ? 8.585 -0.727 4.188 1.00 92.56 78 ARG A N 1
ATOM 610 C CA . ARG A 1 78 ? 9.785 -1.258 4.864 1.00 92.56 78 ARG A CA 1
ATOM 611 C C . ARG A 1 78 ? 10.347 -0.348 5.959 1.00 92.56 78 ARG A C 1
ATOM 613 O O . ARG A 1 78 ? 10.754 -0.855 6.995 1.00 92.56 78 ARG A O 1
ATOM 620 N N . GLN A 1 79 ? 10.311 0.975 5.770 1.00 89.19 79 GLN A N 1
ATOM 621 C CA . GLN A 1 79 ? 10.804 1.951 6.754 1.00 89.19 79 GLN A CA 1
ATOM 622 C C . GLN A 1 79 ? 10.080 1.873 8.111 1.00 89.19 79 GLN A C 1
ATOM 624 O O . GLN A 1 79 ? 10.662 2.215 9.136 1.00 89.19 79 GLN A O 1
ATOM 629 N N . TYR A 1 80 ? 8.821 1.431 8.126 1.00 89.19 80 TYR A N 1
ATOM 630 C CA . TYR A 1 80 ? 7.983 1.379 9.327 1.00 89.19 80 TYR A CA 1
ATOM 631 C C . TYR A 1 80 ? 7.584 -0.047 9.716 1.00 89.19 80 TYR A C 1
ATOM 633 O O . TYR A 1 80 ? 6.714 -0.222 10.570 1.00 89.19 80 TYR A O 1
ATOM 641 N N . LEU A 1 81 ? 8.190 -1.050 9.082 1.00 91.00 81 LEU A N 1
ATOM 642 C CA . LEU A 1 81 ? 7.857 -2.452 9.274 1.00 91.00 81 LEU A CA 1
ATOM 643 C C . LEU A 1 81 ? 8.307 -2.934 10.658 1.00 91.00 81 LEU A C 1
ATOM 645 O O . LEU A 1 81 ? 9.471 -2.795 11.025 1.00 91.00 81 LEU A O 1
ATOM 649 N N . ARG A 1 82 ? 7.383 -3.524 11.414 1.00 89.94 82 ARG A N 1
ATOM 650 C CA . ARG A 1 82 ? 7.641 -4.200 12.694 1.00 89.94 82 ARG A CA 1
ATOM 651 C C . ARG A 1 82 ? 7.455 -5.709 12.574 1.00 89.94 82 ARG A C 1
ATOM 653 O O . ARG A 1 82 ? 8.129 -6.460 13.267 1.00 89.94 82 ARG A O 1
ATOM 660 N N . ASP A 1 83 ? 6.560 -6.142 11.695 1.00 84.44 83 ASP A N 1
ATOM 661 C CA . ASP A 1 83 ? 6.262 -7.544 11.427 1.00 84.44 83 ASP A CA 1
ATOM 662 C C . ASP A 1 83 ? 6.724 -7.929 10.017 1.00 84.44 83 ASP A C 1
ATOM 664 O O . ASP A 1 83 ? 6.173 -7.511 8.997 1.00 84.44 83 ASP A O 1
ATOM 668 N N . THR A 1 84 ? 7.758 -8.762 9.973 1.00 92.12 84 THR A N 1
ATOM 669 C CA . THR A 1 84 ? 8.406 -9.198 8.737 1.00 92.12 84 THR A CA 1
ATOM 670 C C . THR A 1 84 ? 7.569 -10.175 7.918 1.00 92.12 84 THR A C 1
ATOM 672 O O . THR A 1 84 ? 7.880 -10.372 6.743 1.00 92.12 84 THR A O 1
ATOM 675 N N . THR A 1 85 ? 6.483 -10.742 8.461 1.00 93.56 85 THR A N 1
ATOM 676 C CA . THR A 1 85 ? 5.623 -11.680 7.718 1.00 93.56 85 THR A CA 1
ATOM 677 C C . THR A 1 85 ? 4.969 -11.028 6.500 1.00 93.56 85 THR A C 1
ATOM 679 O O . THR A 1 85 ? 4.771 -11.691 5.480 1.00 93.56 85 THR A O 1
ATOM 682 N N . LEU A 1 86 ? 4.733 -9.710 6.540 1.00 94.88 86 LEU A N 1
ATOM 683 C CA . LEU A 1 86 ? 4.217 -8.955 5.397 1.00 94.88 86 LEU A CA 1
ATOM 684 C C . LEU A 1 86 ? 5.144 -9.018 4.175 1.00 94.88 86 LEU A C 1
ATOM 686 O O . LEU A 1 86 ? 4.655 -8.949 3.051 1.00 94.88 86 LEU A O 1
ATOM 690 N N . LEU A 1 87 ? 6.458 -9.194 4.361 1.00 96.94 87 LEU A N 1
ATOM 691 C CA . LEU A 1 87 ? 7.401 -9.349 3.246 1.00 96.94 87 LEU A CA 1
ATOM 692 C C . LEU A 1 87 ? 7.163 -10.651 2.482 1.00 96.94 87 LEU A C 1
ATOM 694 O O . LEU A 1 87 ? 7.252 -10.663 1.256 1.00 96.94 87 LEU A O 1
ATOM 698 N N . THR A 1 88 ? 6.836 -11.733 3.191 1.00 97.25 88 THR A N 1
ATOM 699 C CA . THR A 1 88 ? 6.466 -13.009 2.567 1.00 97.25 88 THR A CA 1
ATOM 700 C C . THR A 1 88 ? 5.159 -12.860 1.798 1.00 97.25 88 THR A C 1
ATOM 702 O O . THR A 1 88 ? 5.086 -13.253 0.639 1.00 97.25 88 THR A O 1
ATOM 705 N N . VAL A 1 89 ? 4.163 -12.196 2.392 1.00 98.06 89 VAL A N 1
ATOM 706 C CA . VAL A 1 89 ? 2.878 -11.924 1.729 1.00 98.06 89 VAL A CA 1
ATOM 707 C C . VAL A 1 89 ? 3.065 -11.074 0.465 1.00 98.06 89 VAL A C 1
ATOM 709 O O . VAL A 1 89 ? 2.467 -11.360 -0.571 1.00 98.06 89 VAL A O 1
ATOM 712 N N . GLU A 1 90 ? 3.919 -10.048 0.519 1.00 98.06 90 GLU A N 1
ATOM 713 C CA . GLU A 1 90 ? 4.259 -9.219 -0.643 1.00 98.06 90 GLU A CA 1
ATOM 714 C C . GLU A 1 90 ? 4.947 -10.039 -1.734 1.00 98.06 90 GLU A C 1
ATOM 716 O O . GLU A 1 90 ? 4.592 -9.926 -2.908 1.00 98.06 90 GLU A O 1
ATOM 721 N N . LYS A 1 91 ? 5.910 -10.884 -1.351 1.00 98.00 91 LYS A N 1
ATOM 722 C CA . LYS A 1 91 ? 6.616 -11.774 -2.274 1.00 98.00 91 LYS A CA 1
ATOM 723 C C . LYS A 1 91 ? 5.640 -12.707 -2.995 1.00 98.00 91 LYS A C 1
ATOM 725 O O . LYS A 1 91 ? 5.667 -12.767 -4.220 1.00 98.00 91 LYS A O 1
ATOM 730 N N . GLU A 1 92 ? 4.746 -13.368 -2.266 1.00 97.88 92 GLU A N 1
ATOM 731 C CA . GLU A 1 92 ? 3.732 -14.254 -2.851 1.00 97.88 92 GLU A CA 1
ATOM 732 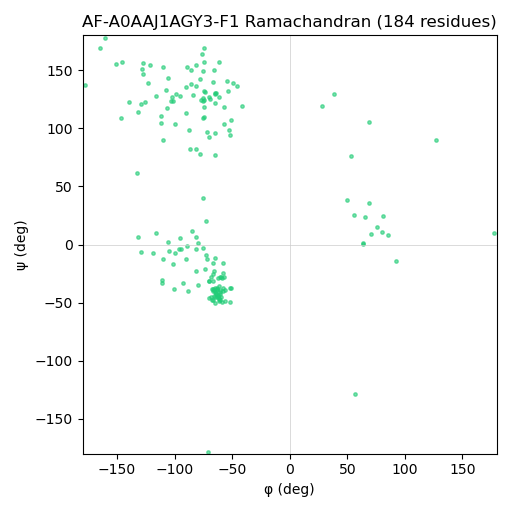C C . GLU A 1 92 ? 2.793 -13.504 -3.807 1.00 97.88 92 GLU A C 1
ATOM 734 O O . GLU A 1 92 ? 2.452 -14.005 -4.878 1.00 97.88 92 GLU A O 1
ATOM 739 N N . ALA A 1 93 ? 2.381 -12.282 -3.452 1.00 98.19 93 ALA A N 1
ATOM 740 C CA . ALA A 1 93 ? 1.540 -11.456 -4.315 1.00 98.19 93 ALA A CA 1
ATOM 741 C C . ALA A 1 93 ? 2.260 -11.057 -5.616 1.00 98.19 93 ALA A C 1
ATOM 743 O O . ALA A 1 93 ? 1.629 -11.050 -6.678 1.00 98.19 93 ALA A O 1
ATOM 744 N N . ARG A 1 94 ? 3.569 -10.770 -5.540 1.00 96.62 94 ARG A N 1
ATOM 745 C CA . ARG A 1 94 ? 4.434 -10.479 -6.696 1.00 96.62 94 ARG A CA 1
ATOM 746 C C . ARG A 1 94 ? 4.585 -11.685 -7.613 1.00 96.62 94 ARG A C 1
ATOM 748 O O . ARG A 1 94 ? 4.357 -11.566 -8.813 1.00 96.62 94 ARG A O 1
ATOM 755 N N . GLU A 1 95 ? 4.924 -12.843 -7.053 1.00 97.19 95 GLU A N 1
ATOM 756 C CA . GLU A 1 95 ? 5.092 -14.094 -7.805 1.00 97.19 95 GLU A CA 1
ATOM 757 C C . GLU A 1 95 ? 3.792 -14.506 -8.505 1.00 97.19 95 GLU A C 1
ATOM 759 O O . GLU A 1 95 ? 3.805 -14.909 -9.668 1.00 97.19 95 GLU A O 1
ATOM 764 N N . ALA A 1 96 ? 2.653 -14.310 -7.838 1.00 97.38 96 ALA A N 1
ATOM 765 C CA . ALA A 1 96 ? 1.332 -14.565 -8.401 1.00 97.38 96 ALA A CA 1
ATOM 766 C C . ALA A 1 96 ? 0.810 -13.445 -9.325 1.00 97.38 96 ALA A C 1
ATOM 768 O O . ALA A 1 96 ? -0.320 -13.548 -9.806 1.00 97.38 96 ALA A O 1
ATOM 769 N N . ARG A 1 97 ? 1.584 -12.371 -9.558 1.00 96.44 97 ARG A N 1
ATOM 770 C CA . ARG A 1 97 ? 1.205 -11.201 -10.378 1.00 96.44 97 ARG A CA 1
ATOM 771 C C . ARG A 1 97 ? -0.168 -10.622 -10.015 1.00 96.44 97 ARG A C 1
ATOM 773 O O . ARG A 1 97 ? -0.955 -10.237 -10.882 1.00 96.44 97 ARG A O 1
ATOM 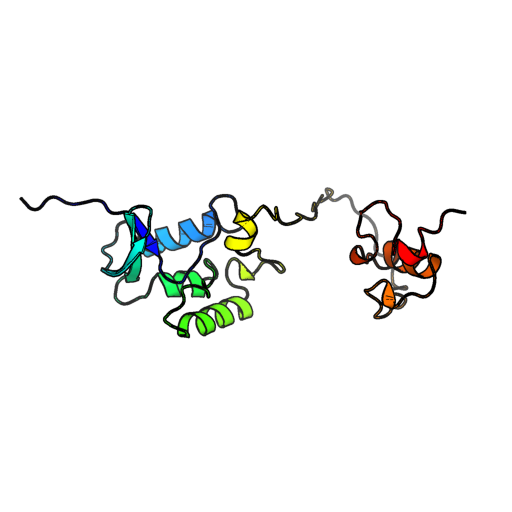780 N N . ARG A 1 98 ? -0.491 -10.591 -8.719 1.00 98.06 98 ARG A N 1
ATOM 781 C CA . ARG A 1 98 ? -1.787 -10.103 -8.229 1.00 98.06 98 ARG A CA 1
ATOM 782 C C . ARG A 1 98 ? -1.826 -8.585 -8.219 1.00 98.06 98 ARG A C 1
ATOM 784 O O . ARG A 1 98 ? -0.861 -7.937 -7.824 1.00 98.06 98 ARG A O 1
ATOM 791 N N . GLY A 1 99 ? -2.979 -8.020 -8.560 1.00 97.56 99 GLY A N 1
ATOM 792 C CA . GLY A 1 99 ? -3.209 -6.590 -8.396 1.00 97.56 99 GLY A CA 1
ATOM 793 C C . GLY A 1 99 ? -2.172 -5.750 -9.130 1.00 97.56 99 GLY A C 1
ATOM 794 O O . GLY A 1 99 ? -1.922 -5.979 -10.307 1.00 97.56 99 GLY A O 1
ATOM 795 N N . LEU A 1 100 ? -1.564 -4.797 -8.427 1.00 97.06 100 LEU A N 1
ATOM 796 C CA . LEU A 1 100 ? -0.540 -3.909 -8.970 1.00 97.06 100 LEU A CA 1
ATOM 797 C C . LEU A 1 100 ? 0.674 -4.664 -9.527 1.00 97.06 100 LEU A C 1
ATOM 799 O O . LEU A 1 100 ? 1.325 -4.166 -10.434 1.00 97.06 100 LEU A O 1
ATOM 803 N N . TRP A 1 101 ? 0.936 -5.890 -9.063 1.00 96.94 101 TRP A N 1
ATOM 804 C CA . TRP A 1 101 ? 2.026 -6.735 -9.559 1.00 96.94 101 TRP A CA 1
ATOM 805 C C . TRP A 1 101 ? 1.751 -7.374 -10.928 1.00 96.94 101 TRP A C 1
ATOM 807 O O . TRP A 1 101 ? 2.606 -8.087 -11.447 1.00 96.94 101 TRP A O 1
ATOM 817 N N . SER A 1 102 ? 0.565 -7.164 -11.516 1.00 94.44 102 SER A N 1
ATOM 818 C CA . SER A 1 102 ? 0.318 -7.524 -12.918 1.00 94.44 102 SER A CA 1
ATOM 819 C C . SER A 1 102 ? 1.008 -6.569 -13.894 1.00 94.44 102 SER A C 1
ATOM 821 O O . SER A 1 102 ? 1.191 -6.912 -15.059 1.00 94.44 102 SER A O 1
ATOM 823 N N . ASP A 1 103 ? 1.337 -5.361 -13.433 1.00 90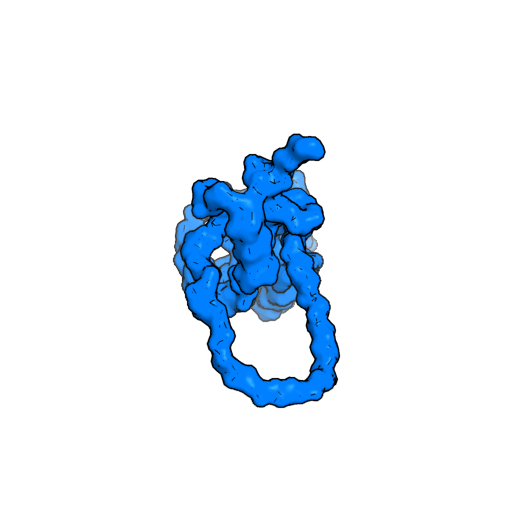.50 103 ASP A N 1
ATOM 824 C CA . ASP A 1 103 ? 2.169 -4.414 -14.167 1.00 90.50 103 ASP A CA 1
ATOM 825 C C . ASP A 1 103 ? 3.632 -4.901 -14.131 1.00 90.50 103 ASP A C 1
ATOM 827 O O . ASP A 1 103 ? 4.112 -5.260 -13.053 1.00 90.50 103 ASP A O 1
ATOM 831 N N . PRO A 1 104 ? 4.355 -4.953 -15.266 1.00 86.19 104 PRO A N 1
ATOM 832 C CA . PRO A 1 104 ? 5.782 -5.275 -15.272 1.00 86.19 104 PRO A CA 1
ATOM 833 C C . PRO A 1 104 ? 6.661 -4.223 -14.572 1.00 86.19 104 PRO A C 1
ATOM 835 O O . PRO A 1 104 ? 7.759 -4.563 -14.134 1.00 86.19 104 PRO A O 1
ATOM 838 N N . HIS A 1 105 ? 6.199 -2.974 -14.446 1.00 90.38 105 HIS A N 1
ATOM 839 C CA . HIS A 1 105 ? 6.946 -1.864 -13.845 1.00 90.38 105 HIS A CA 1
ATOM 840 C C . HIS A 1 105 ? 6.079 -1.083 -12.839 1.00 90.38 105 HIS A C 1
ATOM 842 O O . HIS A 1 105 ? 5.832 0.113 -13.019 1.00 90.38 105 HIS A O 1
ATOM 848 N N . PRO A 1 106 ? 5.597 -1.728 -11.761 1.00 92.31 106 PRO A N 1
ATOM 849 C CA . PRO A 1 106 ? 4.743 -1.060 -10.799 1.00 92.31 106 PRO A CA 1
ATOM 850 C C . PRO A 1 106 ? 5.555 -0.021 -10.025 1.00 92.31 106 PRO A C 1
ATOM 852 O O . PRO A 1 106 ? 6.565 -0.339 -9.399 1.00 92.31 106 PRO A O 1
ATOM 855 N N . VAL A 1 107 ? 5.085 1.223 -10.030 1.00 92.62 107 VAL A N 1
ATOM 856 C CA . VAL A 1 107 ? 5.708 2.314 -9.272 1.00 92.62 107 VAL A CA 1
ATOM 857 C C . VAL A 1 107 ? 5.187 2.275 -7.832 1.00 92.62 107 VAL A C 1
ATOM 859 O O . VAL A 1 107 ? 3.967 2.242 -7.644 1.00 92.62 107 VAL A O 1
ATOM 862 N N . PRO A 1 108 ? 6.044 2.285 -6.801 1.00 93.88 108 PRO A N 1
ATOM 863 C CA . PRO A 1 108 ? 5.594 2.379 -5.421 1.00 93.88 108 PRO A CA 1
ATOM 864 C C . PRO A 1 108 ? 5.117 3.796 -5.053 1.00 93.88 108 PRO A C 1
ATOM 866 O O . PRO A 1 108 ? 5.515 4.779 -5.683 1.00 93.88 108 PRO A O 1
ATOM 869 N N . PRO A 1 109 ? 4.262 3.957 -4.024 1.00 94.12 109 PRO A N 1
ATOM 870 C CA . PRO A 1 109 ? 3.645 5.254 -3.734 1.00 94.12 109 PRO A CA 1
ATOM 871 C C . PRO A 1 109 ? 4.647 6.313 -3.261 1.00 94.12 109 PRO A C 1
ATOM 873 O O . PRO A 1 109 ? 4.472 7.496 -3.548 1.00 94.12 109 PRO A O 1
ATOM 876 N N . TRP A 1 110 ? 5.719 5.917 -2.564 1.00 92.44 110 TRP A N 1
ATOM 877 C CA . TRP A 1 110 ? 6.763 6.858 -2.149 1.00 92.44 110 TRP A CA 1
ATOM 878 C C . TRP A 1 110 ? 7.497 7.470 -3.345 1.00 92.44 110 TRP A C 1
ATOM 880 O O . TRP A 1 110 ? 7.672 8.683 -3.357 1.00 92.44 110 TRP A O 1
ATOM 890 N N . GLU A 1 111 ? 7.839 6.687 -4.370 1.00 91.00 111 GLU A N 1
ATOM 891 C CA . GLU A 1 111 ? 8.441 7.203 -5.611 1.00 91.00 111 GLU A CA 1
ATOM 892 C C . GLU A 1 111 ? 7.464 8.114 -6.360 1.00 91.00 111 GLU A C 1
ATOM 894 O O . GLU A 1 111 ? 7.815 9.241 -6.707 1.00 91.00 111 GLU A O 1
ATOM 899 N N . TYR A 1 112 ? 6.198 7.697 -6.493 1.00 90.12 112 TYR A N 1
ATOM 900 C CA . TYR A 1 112 ? 5.156 8.510 -7.131 1.00 90.12 112 TYR A CA 1
ATOM 901 C C . TYR A 1 112 ? 4.995 9.895 -6.473 1.00 90.12 112 TYR A C 1
ATOM 903 O O . TYR A 1 112 ? 4.816 10.901 -7.162 1.00 90.12 112 TYR A O 1
ATOM 911 N N . ARG A 1 113 ? 5.096 9.977 -5.137 1.00 90.44 113 ARG A N 1
ATOM 912 C CA . ARG A 1 113 ? 5.004 11.244 -4.388 1.00 90.44 113 ARG A CA 1
ATOM 913 C C . ARG A 1 113 ? 6.185 12.186 -4.621 1.00 90.44 113 ARG A C 1
ATOM 915 O O . ARG A 1 113 ? 6.005 13.396 -4.505 1.00 90.44 113 ARG A O 1
ATOM 922 N N . HIS A 1 114 ? 7.368 11.668 -4.938 1.00 83.31 114 HIS A N 1
ATOM 923 C CA . HIS A 1 114 ? 8.568 12.484 -5.138 1.00 83.31 114 HIS A CA 1
ATOM 924 C C . HIS A 1 114 ? 8.663 13.118 -6.530 1.00 83.31 114 HIS A C 1
ATOM 926 O O . HIS A 1 114 ? 9.637 13.804 -6.824 1.00 83.31 114 HIS A O 1
ATOM 932 N N . GLY A 1 115 ? 7.625 12.983 -7.359 1.00 63.12 115 GLY A N 1
ATOM 933 C CA . GLY A 1 115 ? 7.581 13.660 -8.650 1.00 63.12 115 GLY A CA 1
ATOM 934 C C . GLY A 1 115 ? 8.387 12.956 -9.733 1.00 63.12 115 GLY A C 1
ATOM 935 O O . GLY A 1 115 ? 8.472 13.493 -10.840 1.00 63.12 115 GLY A O 1
ATOM 936 N N . ASP A 1 116 ? 8.842 11.725 -9.481 1.00 53.09 116 ASP A N 1
ATOM 937 C CA . ASP A 1 116 ? 8.984 10.740 -10.544 1.00 53.09 116 ASP A CA 1
ATOM 938 C C . ASP A 1 116 ? 7.569 10.450 -11.048 1.00 53.09 116 ASP A C 1
ATOM 940 O O . ASP A 1 116 ? 6.921 9.456 -10.714 1.00 53.09 116 ASP A O 1
ATOM 944 N N . ARG A 1 117 ? 7.045 11.389 -11.850 1.00 47.06 117 ARG A N 1
ATOM 945 C CA . ARG A 1 117 ? 6.028 11.082 -12.842 1.00 47.06 117 ARG A CA 1
ATOM 946 C C . ARG A 1 117 ? 6.666 9.947 -13.608 1.00 47.06 117 ARG A C 1
ATOM 948 O O . ARG A 1 117 ? 7.560 10.212 -14.411 1.00 47.06 117 ARG A O 1
ATOM 955 N N . GLY A 1 118 ? 6.292 8.709 -13.273 1.00 44.16 118 GLY A N 1
ATOM 956 C CA . GLY A 1 118 ? 6.768 7.535 -13.978 1.00 44.16 118 GLY A CA 1
ATOM 957 C C . GLY A 1 118 ? 6.734 7.912 -15.442 1.00 44.16 118 GLY A C 1
ATOM 958 O O . GLY A 1 118 ? 5.683 8.379 -15.901 1.00 44.16 118 GLY A O 1
ATOM 959 N N . LYS A 1 119 ? 7.908 7.890 -16.090 1.00 38.16 119 LYS A N 1
ATOM 960 C CA . LYS A 1 119 ? 8.028 8.095 -17.527 1.00 38.16 119 LYS A CA 1
ATOM 961 C C . LYS A 1 119 ? 7.047 7.101 -18.117 1.00 38.16 119 LYS A C 1
ATOM 963 O O . LYS A 1 119 ? 7.316 5.909 -18.214 1.00 38.16 119 LYS A O 1
ATOM 968 N N . SER A 1 120 ? 5.850 7.601 -18.370 1.00 38.59 120 SER A N 1
ATOM 969 C CA . SER A 1 120 ? 4.792 6.912 -19.053 1.00 38.59 120 SER A CA 1
ATOM 970 C C . SER A 1 120 ? 5.357 6.934 -20.444 1.00 38.59 120 SER A C 1
ATOM 972 O O . SER A 1 120 ? 5.342 7.963 -21.115 1.00 38.59 120 SER A O 1
ATOM 974 N N . VAL A 1 121 ? 6.005 5.833 -20.812 1.00 44.34 121 VAL A N 1
ATOM 975 C CA . VAL A 1 121 ? 6.206 5.517 -22.211 1.00 44.34 121 VAL A CA 1
ATOM 976 C C . VAL A 1 121 ? 4.811 5.641 -22.803 1.00 44.34 121 VAL A C 1
ATOM 978 O O . VAL A 1 121 ? 3.910 4.884 -22.433 1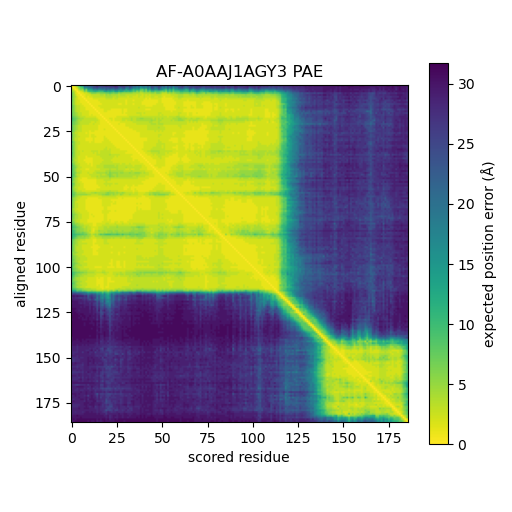.00 44.34 121 VAL A O 1
ATOM 981 N N . GLY A 1 122 ? 4.604 6.705 -23.576 1.00 38.31 122 GLY A N 1
ATOM 982 C CA . GLY A 1 122 ? 3.366 6.943 -24.285 1.00 38.31 122 GLY A CA 1
ATOM 983 C C . GLY A 1 122 ? 3.131 5.729 -25.162 1.00 38.31 122 GLY A C 1
ATOM 984 O O . GLY A 1 122 ? 3.811 5.534 -26.163 1.00 38.31 122 GLY A O 1
ATOM 985 N N . VAL A 1 123 ? 2.212 4.867 -24.745 1.00 39.28 123 VAL A N 1
ATOM 986 C CA . VAL A 1 123 ? 1.627 3.876 -25.634 1.00 39.28 123 VAL A CA 1
ATOM 987 C C . VAL A 1 123 ? 0.602 4.613 -26.482 1.00 39.28 123 VAL A C 1
ATOM 989 O O . VAL A 1 123 ? -0.599 4.557 -26.227 1.00 39.28 123 VAL A O 1
ATOM 992 N N . ASP A 1 124 ? 1.095 5.335 -27.487 1.00 40.31 124 ASP A N 1
ATOM 993 C CA . ASP A 1 124 ? 0.290 5.672 -28.651 1.00 40.31 124 ASP A CA 1
ATOM 994 C C . ASP A 1 124 ? -0.021 4.355 -29.364 1.00 40.31 124 ASP A C 1
ATOM 996 O O . ASP A 1 124 ? 0.786 3.802 -30.108 1.00 40.31 124 ASP A O 1
ATOM 1000 N N . ALA A 1 125 ? -1.190 3.799 -29.064 1.00 48.50 125 ALA A N 1
ATOM 1001 C CA . ALA A 1 125 ? -1.770 2.729 -29.850 1.00 48.50 125 ALA A CA 1
ATOM 1002 C C . ALA A 1 125 ? -2.312 3.332 -31.154 1.00 48.50 125 ALA A C 1
ATOM 1004 O O . ALA A 1 125 ? -3.256 4.126 -31.086 1.00 48.50 125 ALA A O 1
ATOM 1005 N N . PRO A 1 126 ? -1.819 2.952 -32.347 1.00 45.94 126 PRO A N 1
ATOM 1006 C CA . PRO A 1 126 ? -2.563 3.229 -33.551 1.00 45.94 126 PRO A CA 1
ATOM 1007 C C . PRO A 1 126 ? -3.650 2.168 -33.730 1.00 45.94 126 PRO A C 1
ATOM 1009 O O . PRO A 1 126 ? -3.451 0.961 -33.556 1.00 45.94 126 PRO A O 1
ATOM 1012 N N . LEU A 1 127 ? -4.827 2.668 -34.094 1.00 42.12 127 LEU A N 1
ATOM 1013 C CA . LEU A 1 127 ? -5.939 1.916 -34.652 1.00 42.12 127 LEU A CA 1
ATOM 1014 C C . LEU A 1 127 ? -5.452 0.956 -35.743 1.00 42.12 127 LEU A C 1
ATOM 1016 O O . LEU A 1 127 ? -4.652 1.304 -36.610 1.00 42.12 127 LEU A O 1
ATOM 1020 N N . ARG A 1 128 ? -5.982 -0.265 -35.698 1.00 51.09 128 ARG A N 1
ATOM 1021 C CA . ARG A 1 128 ? -5.731 -1.300 -36.695 1.00 51.09 128 ARG A CA 1
ATOM 1022 C C . ARG A 1 128 ? -6.218 -0.861 -38.074 1.00 51.09 128 ARG A C 1
ATOM 1024 O O . ARG A 1 128 ? -7.409 -0.625 -38.252 1.00 51.09 128 ARG A O 1
ATOM 1031 N N . LEU A 1 129 ? -5.331 -0.937 -39.061 1.00 39.81 129 LEU A N 1
ATOM 1032 C CA . LEU A 1 129 ? -5.681 -1.331 -40.422 1.00 39.81 129 LEU A CA 1
ATOM 1033 C C . LEU A 1 129 ? -4.566 -2.248 -40.937 1.00 39.81 129 LEU A C 1
ATOM 1035 O O . LEU A 1 129 ? -3.388 -1.918 -40.838 1.00 39.81 129 LEU A O 1
ATOM 1039 N N . GLY A 1 130 ? -4.938 -3.458 -41.346 1.00 42.50 130 GLY A N 1
ATOM 1040 C CA . GLY A 1 130 ? -3.996 -4.555 -41.556 1.00 42.50 130 GLY A CA 1
ATOM 1041 C C . GLY A 1 130 ? -3.164 -4.467 -42.832 1.00 42.50 130 GLY A C 1
ATOM 1042 O O . GLY A 1 130 ? -3.545 -3.790 -43.779 1.00 42.50 130 GLY A O 1
ATOM 1043 N N . ARG A 1 131 ? -2.087 -5.260 -42.874 1.00 47.09 131 ARG A N 1
ATOM 1044 C CA . ARG A 1 131 ? -1.811 -6.253 -43.927 1.00 47.09 131 ARG A CA 1
ATOM 1045 C C . ARG A 1 131 ? -0.519 -7.027 -43.640 1.00 47.09 131 ARG A C 1
ATOM 1047 O O . ARG A 1 131 ? 0.491 -6.449 -43.274 1.00 47.09 131 ARG A O 1
ATOM 1054 N N . GLU A 1 132 ? -0.641 -8.330 -43.881 1.00 38.38 132 GLU A N 1
ATOM 1055 C CA . GLU A 1 132 ? 0.350 -9.250 -44.452 1.00 38.38 132 GLU A CA 1
ATOM 1056 C C . GLU A 1 132 ? 1.597 -9.610 -43.626 1.00 38.38 132 GLU A C 1
ATOM 1058 O O . GLU A 1 132 ? 2.576 -8.881 -43.522 1.00 38.38 132 GLU A O 1
ATOM 1063 N N . ALA A 1 133 ? 1.554 -10.844 -43.116 1.00 47.53 133 ALA A N 1
ATOM 1064 C CA . ALA A 1 133 ? 2.707 -11.632 -42.723 1.00 47.53 133 ALA A CA 1
ATOM 1065 C C . ALA A 1 133 ? 3.721 -11.745 -43.870 1.00 47.53 133 ALA A C 1
ATOM 1067 O O . ALA A 1 133 ? 3.327 -12.128 -44.972 1.00 47.53 133 ALA A O 1
ATOM 1068 N N . ARG A 1 134 ? 5.004 -11.495 -43.573 1.00 40.19 134 ARG A N 1
ATOM 1069 C CA . ARG A 1 134 ? 6.169 -12.132 -44.210 1.00 40.19 134 ARG A CA 1
ATOM 1070 C C . ARG A 1 134 ? 7.288 -12.269 -43.177 1.00 40.19 134 ARG A C 1
ATOM 1072 O O . ARG A 1 134 ? 7.808 -11.282 -42.673 1.00 40.19 134 ARG A O 1
ATOM 1079 N N . ASP A 1 135 ? 7.495 -13.519 -42.794 1.00 38.59 135 ASP A N 1
ATOM 1080 C CA . ASP A 1 135 ? 8.762 -14.221 -42.589 1.00 38.59 135 ASP A CA 1
ATOM 1081 C C . ASP A 1 135 ? 10.014 -13.420 -42.185 1.00 38.59 135 ASP A C 1
ATOM 1083 O O . ASP A 1 135 ? 10.506 -12.573 -42.918 1.00 38.59 135 ASP A O 1
ATOM 1087 N N . GLY A 1 136 ? 10.524 -13.796 -41.005 1.00 47.25 136 GLY A N 1
ATOM 1088 C CA . GLY A 1 136 ? 11.924 -14.086 -40.673 1.00 47.25 136 GLY A CA 1
ATOM 1089 C C . GLY A 1 136 ? 13.072 -13.262 -41.267 1.00 47.25 136 GLY A C 1
ATOM 1090 O O . GLY A 1 136 ? 13.253 -13.213 -42.473 1.00 47.25 136 GLY A O 1
ATOM 1091 N N . GLU A 1 137 ? 13.943 -12.817 -40.345 1.00 45.88 137 GLU A N 1
ATOM 1092 C CA . GLU A 1 137 ? 15.417 -12.715 -40.454 1.00 45.88 137 GLU A CA 1
ATOM 1093 C C . GLU A 1 137 ? 15.981 -11.316 -40.125 1.00 45.88 137 GLU A C 1
ATOM 1095 O O . GLU A 1 137 ? 16.103 -10.442 -40.973 1.00 45.88 137 GLU A O 1
ATOM 1100 N N . SER A 1 138 ? 16.309 -11.104 -38.838 1.00 44.91 138 SER A N 1
ATOM 1101 C CA . SER A 1 138 ? 17.400 -10.215 -38.346 1.00 44.91 138 SER A CA 1
ATOM 1102 C C . SER A 1 138 ? 17.496 -10.118 -36.805 1.00 44.91 138 SER A C 1
ATOM 1104 O O . SER A 1 138 ? 18.299 -9.359 -36.269 1.00 44.91 138 SER A O 1
ATOM 1106 N N . ALA A 1 139 ? 16.770 -10.943 -36.040 1.00 45.00 139 ALA A N 1
ATOM 1107 C CA . ALA A 1 139 ? 16.804 -10.945 -34.568 1.00 45.00 139 ALA A CA 1
ATOM 1108 C C . ALA A 1 139 ? 18.062 -11.598 -33.935 1.00 45.00 139 ALA A C 1
ATOM 1110 O O . ALA A 1 139 ? 17.960 -12.314 -32.939 1.00 45.00 139 ALA A O 1
ATOM 1111 N N . ARG A 1 140 ? 19.259 -11.388 -34.499 1.00 51.12 140 ARG A N 1
ATOM 1112 C CA . ARG A 1 140 ? 20.533 -11.855 -33.904 1.00 51.12 140 ARG A CA 1
ATOM 1113 C C . ARG A 1 140 ? 21.647 -10.810 -33.845 1.00 51.12 140 ARG A C 1
ATOM 1115 O O . ARG A 1 140 ? 22.756 -11.162 -33.459 1.00 51.12 140 ARG A O 1
ATOM 1122 N N . GLN A 1 141 ? 21.394 -9.550 -34.198 1.00 63.66 141 GLN A N 1
ATOM 1123 C CA . GLN A 1 141 ? 22.489 -8.583 -34.369 1.00 63.66 141 GLN A CA 1
ATOM 1124 C C . GLN A 1 141 ? 22.638 -7.545 -33.250 1.00 63.66 141 GLN A C 1
ATOM 1126 O O . GLN A 1 141 ? 23.537 -6.712 -33.291 1.00 63.66 141 GLN A O 1
ATOM 1131 N N . CYS A 1 142 ? 21.811 -7.632 -32.213 1.00 64.38 142 CYS A N 1
ATOM 1132 C CA . CYS A 1 142 ? 21.960 -6.838 -31.001 1.00 64.38 142 CYS A CA 1
ATOM 1133 C C . CYS A 1 142 ? 22.629 -7.707 -29.936 1.00 64.38 142 CYS A C 1
ATOM 1135 O O . CYS A 1 142 ? 22.013 -8.626 -29.400 1.00 64.38 142 CYS A O 1
ATOM 1137 N N . GLY A 1 143 ? 23.920 -7.475 -29.687 1.00 69.81 143 GLY A N 1
ATOM 1138 C CA . GLY A 1 143 ? 24.681 -8.186 -28.658 1.00 69.81 143 GLY A CA 1
ATOM 1139 C C . GLY A 1 143 ? 24.280 -7.777 -27.235 1.00 69.81 143 GLY A C 1
ATOM 1140 O O . GLY A 1 143 ? 23.434 -6.913 -27.030 1.00 69.81 143 GLY A O 1
ATOM 1141 N N . ALA A 1 144 ? 24.939 -8.346 -26.223 1.00 74.06 144 ALA A N 1
ATOM 1142 C CA . ALA A 1 144 ? 24.680 -8.061 -24.802 1.00 74.06 144 ALA A CA 1
ATOM 1143 C C . ALA A 1 144 ? 25.182 -6.677 -24.315 1.00 74.06 144 ALA A C 1
ATOM 1145 O O . ALA A 1 144 ? 25.415 -6.481 -23.122 1.00 74.06 144 ALA A O 1
ATOM 1146 N N . LYS A 1 145 ? 25.404 -5.725 -25.228 1.00 77.19 145 LYS A N 1
ATOM 1147 C CA . LYS A 1 145 ? 25.935 -4.396 -24.913 1.00 77.19 145 LYS A CA 1
ATOM 1148 C C . LYS A 1 145 ? 24.779 -3.441 -24.626 1.00 77.19 145 LYS A C 1
ATOM 1150 O O . LYS A 1 145 ? 24.004 -3.135 -25.524 1.00 77.19 145 LYS A O 1
ATOM 1155 N N . GLN A 1 146 ? 24.663 -2.986 -23.381 1.00 78.88 146 GLN A N 1
ATOM 1156 C CA . GLN A 1 146 ? 23.576 -2.107 -22.920 1.00 78.88 146 GLN A CA 1
ATOM 1157 C C . GLN A 1 146 ? 24.066 -0.747 -22.406 1.00 78.88 146 GLN A C 1
ATOM 1159 O O . GLN A 1 146 ? 23.256 0.136 -22.123 1.00 78.88 146 GLN A O 1
ATOM 1164 N N . TYR A 1 147 ? 25.385 -0.570 -22.297 1.00 85.06 147 TYR A N 1
ATOM 1165 C CA . TYR A 1 147 ? 26.002 0.629 -21.740 1.00 85.06 147 TYR A CA 1
ATOM 1166 C C . TYR A 1 147 ? 27.049 1.204 -22.691 1.00 85.06 147 TYR A C 1
ATOM 1168 O O . TYR A 1 147 ? 27.791 0.462 -23.336 1.00 85.06 147 TYR A O 1
ATOM 1176 N N . CYS A 1 148 ? 27.178 2.531 -22.699 1.00 83.75 148 CYS A N 1
ATOM 1177 C CA . CYS A 1 148 ? 28.165 3.249 -23.510 1.00 83.75 148 CYS A CA 1
ATOM 1178 C C . CYS A 1 148 ? 29.615 2.819 -23.258 1.00 83.75 148 CYS A C 1
ATOM 1180 O O . CYS A 1 148 ? 30.433 2.863 -24.169 1.00 83.75 148 CYS A O 1
ATOM 1182 N N . SER A 1 149 ? 29.932 2.335 -22.053 1.00 84.12 149 SER A N 1
ATOM 1183 C CA . SER A 1 149 ? 31.258 1.802 -21.705 1.00 84.12 149 SER A CA 1
ATOM 1184 C C . SER A 1 149 ? 31.632 0.516 -22.449 1.00 84.12 149 SER A C 1
ATOM 1186 O O . SER A 1 149 ? 32.796 0.126 -22.447 1.00 84.12 149 SER A O 1
ATOM 1188 N N . GLN A 1 150 ? 30.663 -0.161 -23.066 1.00 82.69 150 GLN A N 1
ATOM 1189 C CA . GLN A 1 150 ? 30.877 -1.398 -23.819 1.00 82.69 150 GLN A CA 1
ATOM 1190 C C . GLN A 1 150 ? 31.037 -1.143 -25.325 1.00 82.69 150 GLN A C 1
ATOM 1192 O O . GLN A 1 150 ? 31.278 -2.087 -26.085 1.00 82.69 150 GLN A O 1
ATOM 1197 N N . MET A 1 151 ? 30.883 0.109 -25.760 1.00 83.25 151 MET A N 1
ATOM 1198 C CA . MET A 1 151 ? 30.922 0.523 -27.158 1.00 83.25 151 MET A CA 1
ATOM 1199 C C . MET A 1 151 ? 32.233 1.232 -27.452 1.00 83.25 151 MET A C 1
ATOM 1201 O O . MET A 1 151 ? 32.787 1.938 -26.614 1.00 83.25 151 MET A O 1
ATOM 1205 N N . THR A 1 152 ? 32.744 1.000 -28.650 1.00 83.44 152 THR A N 1
ATOM 1206 C CA . THR A 1 152 ? 34.072 1.460 -29.065 1.00 83.44 152 THR A CA 1
ATOM 1207 C C . THR A 1 152 ? 34.009 2.562 -30.113 1.00 83.44 152 THR A C 1
ATOM 1209 O O . THR A 1 152 ? 35.013 3.228 -30.358 1.00 83.44 152 THR A O 1
ATOM 1212 N N . SER A 1 153 ? 32.839 2.795 -30.714 1.00 85.88 153 SER A N 1
ATOM 1213 C CA . SER A 1 153 ? 32.640 3.842 -31.711 1.00 85.88 153 SER A CA 1
ATOM 1214 C C . SER A 1 153 ? 31.247 4.468 -31.635 1.00 85.88 153 SER A C 1
ATOM 1216 O O . SER A 1 153 ? 30.284 3.860 -31.164 1.00 85.88 153 SER A O 1
ATOM 1218 N N . CYS A 1 154 ? 31.140 5.699 -32.143 1.00 87.38 154 CYS A N 1
ATOM 1219 C CA . CYS A 1 154 ? 29.861 6.395 -32.262 1.00 87.38 154 CYS A CA 1
ATOM 1220 C C . CYS A 1 154 ? 28.891 5.671 -33.215 1.00 87.38 154 CYS A C 1
ATOM 1222 O O . CYS A 1 154 ? 27.694 5.598 -32.954 1.00 87.38 154 CYS A O 1
ATOM 1224 N N . GLU A 1 155 ? 29.394 5.089 -34.305 1.00 85.06 155 GLU A N 1
ATOM 1225 C CA . GLU A 1 155 ? 28.580 4.322 -35.256 1.00 85.06 155 GLU A CA 1
ATOM 1226 C C . GLU A 1 155 ? 27.984 3.062 -34.611 1.00 85.06 155 GLU A C 1
ATOM 1228 O O . GLU A 1 155 ? 26.793 2.793 -34.770 1.00 85.06 155 GLU A O 1
ATOM 1233 N N . GLU A 1 156 ? 28.778 2.348 -33.802 1.00 85.31 156 GLU A N 1
ATOM 1234 C CA . GLU A 1 156 ? 28.310 1.207 -33.008 1.00 85.31 156 GLU A CA 1
ATOM 1235 C C . GLU A 1 156 ? 27.197 1.646 -32.043 1.00 85.31 156 GLU A C 1
ATOM 1237 O O . GLU A 1 156 ? 26.139 1.021 -31.988 1.00 85.31 156 GLU A O 1
ATOM 1242 N N . ALA A 1 157 ? 27.376 2.771 -31.347 1.00 86.31 157 ALA A N 1
ATOM 1243 C CA . ALA A 1 157 ? 26.362 3.304 -30.442 1.00 86.31 157 ALA A CA 1
ATOM 1244 C C . ALA A 1 157 ? 25.057 3.696 -31.161 1.00 86.31 157 ALA A C 1
ATOM 1246 O O . ALA A 1 157 ? 23.965 3.401 -30.670 1.00 86.31 157 ALA A O 1
ATOM 1247 N N . ARG A 1 158 ? 25.146 4.288 -32.360 1.00 86.31 158 ARG A N 1
ATOM 1248 C CA . ARG A 1 158 ? 23.981 4.644 -33.195 1.00 86.31 158 ARG A CA 1
ATOM 1249 C C . ARG A 1 158 ? 23.238 3.421 -33.715 1.00 86.31 158 ARG A C 1
ATOM 1251 O O . ARG A 1 158 ? 22.006 3.432 -33.747 1.00 86.31 158 ARG A O 1
ATOM 1258 N N . TYR A 1 159 ? 23.957 2.364 -34.081 1.00 85.69 159 TYR A N 1
ATOM 1259 C CA . TYR A 1 159 ? 23.343 1.097 -34.469 1.00 85.69 159 TYR A CA 1
ATOM 1260 C C . TYR A 1 159 ? 22.528 0.504 -33.311 1.00 85.69 159 TYR A C 1
ATOM 1262 O O . TYR A 1 159 ? 21.362 0.167 -33.492 1.00 85.69 159 TYR A O 1
ATOM 1270 N N . TYR A 1 160 ? 23.081 0.462 -32.096 1.00 85.12 160 TYR A N 1
ATOM 1271 C CA . TYR A 1 160 ? 22.359 -0.067 -30.932 1.00 85.12 160 TYR A CA 1
ATOM 1272 C C . TYR A 1 160 ? 21.200 0.835 -30.468 1.00 85.12 160 TYR A C 1
ATOM 1274 O O . TYR A 1 160 ? 20.172 0.327 -30.017 1.00 85.12 160 TYR A O 1
ATOM 1282 N N . LEU A 1 161 ? 21.302 2.157 -30.625 1.00 84.56 161 LEU A N 1
ATOM 1283 C CA . LEU A 1 161 ? 20.183 3.062 -30.342 1.00 84.56 161 LEU A CA 1
ATOM 1284 C C . LEU A 1 161 ? 19.028 2.860 -31.338 1.00 84.56 161 LEU A C 1
ATOM 1286 O O . LEU A 1 161 ? 17.877 2.737 -30.929 1.00 84.56 161 LEU A O 1
ATOM 1290 N N . THR A 1 162 ? 19.331 2.802 -32.640 1.00 81.25 162 THR A N 1
ATOM 1291 C CA . THR A 1 162 ? 18.310 2.815 -33.707 1.00 81.25 162 THR A CA 1
ATOM 1292 C C . THR A 1 162 ? 17.781 1.434 -34.081 1.00 81.25 162 THR A C 1
ATOM 1294 O O . THR A 1 162 ? 16.585 1.286 -34.304 1.00 81.25 162 THR A O 1
ATOM 1297 N N . GLN A 1 163 ? 18.649 0.424 -34.150 1.00 81.19 163 GLN A N 1
ATOM 1298 C CA . GLN A 1 163 ? 18.284 -0.934 -34.567 1.00 81.19 163 GLN A CA 1
ATOM 1299 C C . GLN A 1 163 ? 17.921 -1.823 -33.377 1.00 81.19 163 GLN A C 1
ATOM 1301 O O . GLN A 1 163 ? 17.047 -2.677 -33.495 1.00 81.19 163 GLN A O 1
ATOM 1306 N N . CYS A 1 164 ? 18.561 -1.614 -32.221 1.00 83.31 164 CYS A N 1
ATOM 1307 C CA . CYS A 1 164 ? 18.313 -2.412 -31.014 1.00 83.31 164 CYS A CA 1
ATOM 1308 C C . CYS A 1 164 ? 17.374 -1.731 -30.010 1.00 83.31 164 CYS A C 1
ATOM 1310 O O . CYS A 1 164 ? 16.984 -2.357 -29.026 1.00 83.31 164 CYS A O 1
ATOM 1312 N N . GLY A 1 165 ? 17.012 -0.464 -30.239 1.00 80.69 165 GLY A N 1
ATOM 1313 C CA . GLY A 1 165 ? 16.070 0.277 -29.398 1.00 80.69 165 GLY A CA 1
ATOM 1314 C C . GLY A 1 165 ? 16.576 0.539 -27.978 1.00 80.69 165 GLY A C 1
ATOM 1315 O O . GLY A 1 165 ? 15.771 0.717 -27.064 1.00 80.69 165 GLY A O 1
ATOM 1316 N N . ILE A 1 166 ? 17.897 0.540 -27.762 1.00 82.81 166 ILE A N 1
ATOM 1317 C CA . ILE A 1 166 ? 18.483 0.762 -26.437 1.00 82.81 166 ILE A CA 1
ATOM 1318 C C . ILE A 1 166 ? 18.528 2.265 -26.152 1.00 82.81 166 ILE A C 1
ATOM 1320 O O . ILE A 1 166 ? 19.554 2.928 -26.298 1.00 82.81 166 ILE A O 1
ATOM 1324 N N . SER A 1 167 ? 17.396 2.803 -25.703 1.00 79.31 167 SER A N 1
ATOM 1325 C CA . SER A 1 167 ? 17.248 4.222 -25.361 1.00 79.31 167 SER A CA 1
ATOM 1326 C C . SER A 1 167 ? 18.106 4.666 -24.169 1.00 79.31 167 SER A C 1
ATOM 1328 O O . SER A 1 167 ? 18.224 5.855 -23.921 1.00 79.31 167 SER A O 1
ATOM 1330 N N . SER A 1 168 ? 18.712 3.742 -23.411 1.00 82.81 168 SER A N 1
ATOM 1331 C CA . SER A 1 168 ? 19.633 4.073 -22.311 1.00 82.81 168 SER A CA 1
ATOM 1332 C C . SER A 1 168 ? 20.994 4.597 -22.777 1.00 82.81 168 SER A C 1
ATOM 1334 O O . SER A 1 168 ? 21.782 5.035 -21.940 1.00 82.81 168 SER A O 1
ATOM 1336 N N . LEU A 1 169 ? 21.285 4.529 -24.079 1.00 84.62 169 LEU A N 1
ATOM 1337 C CA . LEU A 1 169 ? 22.512 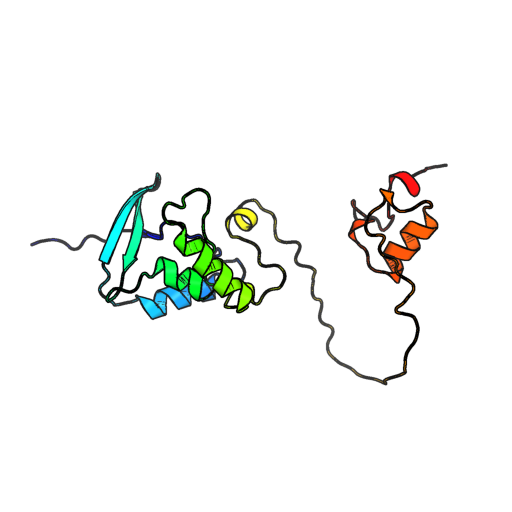5.073 -24.662 1.00 84.62 169 LEU A CA 1
ATOM 1338 C C . LEU A 1 169 ? 22.415 6.580 -24.919 1.00 84.62 169 LEU A C 1
ATOM 1340 O O . LEU A 1 169 ? 23.447 7.226 -24.982 1.00 84.62 169 LEU A O 1
ATOM 1344 N N . ASP A 1 170 ? 21.207 7.124 -25.050 1.00 85.00 170 ASP A N 1
ATOM 1345 C CA . ASP A 1 170 ? 20.920 8.537 -25.319 1.00 85.00 170 ASP A CA 1
ATOM 1346 C C . ASP A 1 170 ? 20.305 9.157 -24.054 1.00 85.00 170 ASP A C 1
ATOM 1348 O O . ASP A 1 170 ? 19.105 9.026 -23.786 1.00 85.00 170 ASP A O 1
ATOM 1352 N N . ARG A 1 171 ? 21.162 9.698 -23.177 1.00 79.31 171 ARG A N 1
ATOM 1353 C CA . ARG A 1 171 ? 20.759 10.082 -21.816 1.00 79.31 171 ARG A CA 1
ATOM 1354 C C . ARG A 1 171 ? 20.025 11.420 -21.796 1.00 79.31 171 ARG A C 1
ATOM 1356 O O . ARG A 1 171 ? 19.139 11.591 -20.951 1.00 79.31 171 ARG A O 1
ATOM 1363 N N . ASP A 1 172 ? 20.407 12.354 -22.658 1.00 80.38 172 ASP A N 1
ATOM 1364 C CA . ASP A 1 172 ? 19.783 13.671 -22.786 1.00 80.38 172 ASP A CA 1
ATOM 1365 C C . ASP A 1 172 ? 18.622 13.700 -23.798 1.00 80.38 172 ASP A C 1
ATOM 1367 O O . ASP A 1 172 ? 17.788 14.607 -23.724 1.00 80.38 172 ASP A O 1
ATOM 1371 N N . GLY A 1 173 ? 18.470 12.654 -24.618 1.00 78.31 173 GLY A N 1
ATOM 1372 C CA . GLY A 1 173 ? 17.310 12.432 -25.480 1.00 78.31 173 GLY A CA 1
ATOM 1373 C C . GLY A 1 173 ? 17.360 13.240 -26.773 1.00 78.31 173 GLY A C 1
ATOM 1374 O O . GLY A 1 173 ? 16.304 13.559 -27.330 1.00 78.31 173 GLY A O 1
ATOM 1375 N N . ASP A 1 174 ? 18.558 13.618 -27.219 1.00 80.88 174 ASP A N 1
ATOM 1376 C CA . ASP A 1 174 ? 18.781 14.425 -28.419 1.00 80.88 174 ASP A CA 1
ATOM 1377 C C . ASP A 1 174 ? 18.941 13.575 -29.701 1.00 80.88 174 ASP A C 1
ATOM 1379 O O . ASP A 1 174 ? 19.063 14.112 -30.808 1.00 80.88 174 ASP A O 1
ATOM 1383 N N . GLY A 1 175 ? 18.887 12.242 -29.576 1.00 78.88 175 GLY A N 1
ATOM 1384 C CA . GLY A 1 175 ? 19.088 11.284 -30.661 1.00 78.88 175 GLY A CA 1
ATOM 1385 C C . GLY A 1 175 ? 20.558 10.932 -30.921 1.00 78.88 175 GLY A C 1
ATOM 1386 O O . GLY A 1 175 ? 20.861 10.260 -31.919 1.00 78.88 175 GLY A O 1
ATOM 1387 N N . VAL A 1 176 ? 21.483 11.376 -30.066 1.00 84.31 176 VAL A N 1
ATOM 1388 C CA . VAL A 1 176 ? 22.920 11.104 -30.134 1.00 84.31 176 VAL A CA 1
ATOM 1389 C C . VAL A 1 176 ? 23.325 10.202 -28.959 1.00 84.31 176 VAL A C 1
ATOM 1391 O O . VAL A 1 176 ? 23.475 10.653 -27.830 1.00 84.31 176 VAL A O 1
ATOM 1394 N N . PRO A 1 177 ? 23.571 8.901 -29.196 1.00 86.75 177 PRO A N 1
ATOM 1395 C CA . PRO A 1 177 ? 23.941 7.999 -28.118 1.00 86.75 177 PRO A CA 1
ATOM 1396 C C . PRO A 1 177 ? 25.387 8.219 -27.680 1.00 86.75 177 PRO A C 1
ATOM 1398 O O . PRO A 1 177 ? 26.260 8.485 -28.501 1.00 86.75 177 PRO A O 1
ATOM 1401 N N . CYS A 1 178 ? 25.663 7.980 -26.403 1.00 87.88 178 CYS A N 1
ATOM 1402 C CA . CYS A 1 178 ? 26.990 7.971 -25.811 1.00 87.88 178 CYS A CA 1
ATOM 1403 C C . CYS A 1 178 ? 27.754 9.258 -26.115 1.00 87.88 178 CYS A C 1
ATOM 1405 O O . CYS A 1 178 ? 28.676 9.270 -26.931 1.00 87.88 178 CYS A O 1
ATOM 1407 N N . GLU A 1 179 ? 27.411 10.341 -25.422 1.00 82.44 179 GLU A N 1
ATOM 1408 C CA . GLU A 1 179 ? 27.920 11.693 -25.677 1.00 82.44 179 GLU A CA 1
ATOM 1409 C C . GLU A 1 179 ? 29.454 11.762 -25.563 1.00 82.44 179 GLU A C 1
ATOM 1411 O O . GLU A 1 179 ? 30.111 12.521 -26.268 1.00 82.44 179 GLU A O 1
ATOM 1416 N N . ALA A 1 180 ? 30.058 10.897 -24.744 1.00 79.75 180 ALA A N 1
ATOM 1417 C CA . ALA A 1 180 ? 31.512 10.749 -24.648 1.00 79.75 180 ALA A CA 1
ATOM 1418 C C . ALA A 1 180 ? 32.175 10.176 -25.924 1.00 79.75 180 ALA A C 1
ATOM 1420 O O . ALA A 1 180 ? 33.358 10.417 -26.155 1.00 79.75 180 ALA A O 1
ATOM 1421 N N . LEU A 1 181 ? 31.433 9.419 -26.742 1.00 82.38 181 LEU A N 1
ATOM 1422 C CA . LEU A 1 181 ? 31.880 8.819 -28.007 1.00 82.38 181 LEU A CA 1
ATOM 1423 C C . LEU A 1 181 ? 31.412 9.622 -29.233 1.00 82.38 181 LEU A C 1
ATOM 1425 O O . LEU A 1 181 ? 32.156 9.737 -30.205 1.00 82.38 181 LEU A O 1
ATOM 1429 N N . CYS A 1 182 ? 30.189 10.160 -29.203 1.00 81.38 182 CYS A N 1
ATOM 1430 C CA . CYS A 1 182 ? 29.560 10.868 -30.323 1.00 81.38 182 CYS A CA 1
ATOM 1431 C C . CYS A 1 182 ? 29.593 12.404 -30.209 1.00 81.38 182 CYS A C 1
ATOM 1433 O O . CYS A 1 182 ? 29.401 13.086 -31.212 1.00 81.38 182 CYS A O 1
ATOM 1435 N N . GLY A 1 183 ? 29.849 12.963 -29.022 1.00 68.69 183 GLY A N 1
ATOM 1436 C CA . GLY A 1 183 ? 29.832 14.406 -28.742 1.00 68.69 183 GLY A CA 1
ATOM 1437 C C . GLY A 1 183 ? 31.133 15.146 -29.069 1.00 68.69 183 GLY A C 1
ATOM 1438 O O . GLY A 1 183 ? 31.297 16.308 -28.689 1.00 68.69 183 GLY A O 1
ATOM 1439 N N . ALA A 1 184 ? 32.069 14.505 -29.774 1.00 57.94 184 ALA A N 1
ATOM 1440 C CA . ALA A 1 184 ? 33.275 15.158 -30.262 1.00 57.94 184 ALA A CA 1
ATOM 1441 C C . ALA A 1 184 ? 32.918 16.145 -31.386 1.00 57.94 184 ALA A C 1
ATOM 1443 O O . ALA A 1 184 ? 32.870 15.790 -32.564 1.00 57.94 184 ALA A O 1
ATOM 1444 N N . ARG A 1 185 ? 32.686 17.408 -31.015 1.00 51.94 185 ARG A N 1
ATOM 1445 C CA . ARG A 1 185 ? 32.748 18.530 -31.956 1.00 51.94 185 ARG A CA 1
ATOM 1446 C C . ARG A 1 185 ? 34.145 18.540 -32.590 1.00 51.94 185 ARG A C 1
ATOM 1448 O O . ARG A 1 185 ? 35.135 18.676 -31.871 1.00 51.94 185 ARG A O 1
ATOM 1455 N N . ARG A 1 186 ? 34.217 18.380 -33.912 1.00 47.78 186 ARG A N 1
ATOM 1456 C CA . ARG A 1 186 ? 35.274 19.011 -34.713 1.00 47.78 186 ARG A CA 1
ATOM 1457 C C . ARG A 1 186 ? 34.802 20.397 -35.113 1.00 47.78 186 ARG A C 1
ATOM 1459 O O . ARG A 1 186 ? 33.594 20.520 -35.413 1.00 47.78 186 ARG A O 1
#